Protein AF-A0A7S2SJ67-F1 (afdb_monomer_lite)

Sequence (238 aa):
RASVSISGISSPFKNDDSVEGSMSPTTALDFIVSLVTSDIGSIVLGLFGLTLCLYNRLSSMSTVEVDSLGQQSRADLLAVFASGAVLLNGISKLDVTSALAETVILDGFKLTQPEVVNPDILEFNDAQSRDIFWALQSTTEATPAKTAILMVHDGNRWSPMILSGIVPPQRELQTQLPPSRSTPILDRLLAEGNTKESYLPTLQALPGKVEFTYLPSNTQEALLLPIPISADLKRKAV

Structure (mmCIF, N/CA/C/O backbone):
data_AF-A0A7S2SJ67-F1
#
_entry.id   AF-A0A7S2SJ67-F1
#
loop_
_atom_site.group_PDB
_atom_site.id
_atom_site.type_symbol
_atom_site.label_atom_id
_atom_site.label_alt_id
_atom_site.label_comp_id
_atom_site.label_asym_id
_atom_site.label_entity_id
_atom_site.label_seq_id
_atom_site.pdbx_PDB_ins_code
_atom_site.Cartn_x
_atom_site.Cartn_y
_atom_site.Cartn_z
_atom_site.occupancy
_atom_site.B_iso_or_equiv
_atom_site.auth_seq_id
_atom_site.auth_comp_id
_atom_site.auth_asym_id
_atom_site.auth_atom_id
_atom_site.pdbx_PDB_model_num
ATOM 1 N N . ARG A 1 1 ? -31.578 13.017 -5.743 1.00 37.91 1 ARG A N 1
ATOM 2 C CA . ARG A 1 1 ? -31.242 12.912 -7.184 1.00 37.91 1 ARG A CA 1
ATOM 3 C C . ARG A 1 1 ? -30.127 13.908 -7.457 1.00 37.91 1 ARG A C 1
ATOM 5 O O . ARG A 1 1 ? -30.410 15.095 -7.472 1.00 37.91 1 ARG A O 1
ATOM 12 N N . ALA A 1 2 ? -28.890 13.438 -7.573 1.00 31.52 2 ALA A N 1
ATOM 13 C CA . ALA A 1 2 ? -27.732 14.268 -7.884 1.00 31.52 2 ALA A CA 1
ATOM 14 C C . ALA A 1 2 ? -27.010 13.633 -9.077 1.00 31.52 2 ALA A C 1
ATOM 16 O O . ALA A 1 2 ? -26.710 12.442 -9.053 1.00 31.52 2 ALA A O 1
ATOM 17 N N . SER A 1 3 ? -26.836 14.415 -10.139 1.00 32.12 3 SER A N 1
ATOM 18 C CA . SER A 1 3 ? -26.093 14.074 -11.349 1.00 32.12 3 SER A CA 1
ATOM 19 C C . SER A 1 3 ? -24.644 14.515 -11.180 1.00 32.12 3 SER A C 1
ATOM 21 O O . SER A 1 3 ? -24.398 15.687 -10.896 1.00 32.12 3 SER A O 1
ATOM 23 N N . VAL A 1 4 ? -23.697 13.605 -11.388 1.00 33.59 4 VAL A N 1
ATOM 24 C CA . VAL A 1 4 ? -22.270 13.930 -11.471 1.00 33.59 4 VAL A CA 1
ATOM 25 C C . VAL A 1 4 ? -21.893 13.967 -12.950 1.00 33.59 4 VAL A C 1
ATOM 27 O O . VAL A 1 4 ? -22.042 12.977 -13.661 1.00 33.59 4 VAL A O 1
ATOM 30 N N . SER A 1 5 ? -21.465 15.139 -13.417 1.00 29.11 5 SER A N 1
ATOM 31 C CA . SER A 1 5 ? -20.951 15.368 -14.767 1.00 29.11 5 SER A CA 1
ATOM 32 C C . SER A 1 5 ? -19.458 15.054 -14.782 1.00 29.11 5 SER A C 1
ATOM 34 O O . SER A 1 5 ? -18.678 15.772 -14.162 1.00 29.11 5 SER A O 1
ATOM 36 N N . ILE A 1 6 ? -19.061 13.993 -15.485 1.00 36.22 6 ILE A N 1
ATOM 37 C CA . ILE A 1 6 ? -17.656 13.680 -15.765 1.00 36.22 6 ILE A CA 1
ATOM 38 C C . ILE A 1 6 ? -17.318 14.298 -17.120 1.00 36.22 6 ILE A C 1
ATOM 40 O O . ILE A 1 6 ? -17.737 13.816 -18.170 1.00 36.22 6 ILE A O 1
ATOM 44 N N . SER A 1 7 ? -16.589 15.406 -17.092 1.00 34.19 7 SER A N 1
ATOM 45 C CA . SER A 1 7 ? -16.033 16.046 -18.278 1.00 34.19 7 SER A CA 1
ATOM 46 C C . SER A 1 7 ? -14.681 15.427 -18.638 1.00 34.19 7 SER A C 1
ATOM 48 O O . SER A 1 7 ? -13.733 15.539 -17.867 1.00 34.19 7 SER A O 1
ATOM 50 N N . GLY A 1 8 ? -14.597 14.865 -19.849 1.00 29.70 8 GLY A N 1
ATOM 51 C CA . GLY A 1 8 ? -13.398 14.965 -20.687 1.00 29.70 8 GLY A CA 1
ATOM 52 C C . GLY A 1 8 ? -12.464 13.756 -20.752 1.00 29.70 8 GLY A C 1
ATOM 53 O O . GLY A 1 8 ? -11.310 13.862 -20.362 1.00 29.70 8 GLY A O 1
ATOM 54 N N . ILE A 1 9 ? -12.911 12.652 -21.359 1.00 33.16 9 ILE A N 1
ATOM 55 C CA . ILE A 1 9 ? -12.005 11.754 -22.097 1.00 33.16 9 ILE A CA 1
ATOM 56 C C . ILE A 1 9 ? -11.922 12.311 -23.521 1.00 33.16 9 ILE A C 1
ATOM 58 O O . ILE A 1 9 ? -12.863 12.171 -24.299 1.00 33.16 9 ILE A O 1
ATOM 62 N N . SER A 1 10 ? -10.825 12.988 -23.861 1.00 33.59 10 SER A N 1
ATOM 63 C CA . SER A 1 10 ? -10.531 13.359 -25.247 1.00 33.59 10 SER A CA 1
ATOM 64 C C . SER A 1 10 ? -9.703 12.253 -25.899 1.00 33.59 10 SER A C 1
ATOM 66 O O . SER A 1 10 ? -8.498 12.146 -25.683 1.00 33.59 10 SER A O 1
ATOM 68 N N . SER A 1 11 ? -10.365 11.425 -26.699 1.00 36.16 11 SER A N 1
ATOM 69 C CA . SER A 1 11 ? -9.747 10.559 -27.704 1.00 36.16 11 SER A CA 1
ATOM 70 C C . SER A 1 11 ? -9.150 11.397 -28.845 1.00 36.16 11 SER A C 1
ATOM 72 O O . SER A 1 11 ? -9.851 12.289 -29.334 1.00 36.16 11 SER A O 1
ATOM 74 N N . PRO A 1 12 ? -7.946 11.103 -29.365 1.00 37.41 12 PRO A N 1
ATOM 75 C CA . PRO A 1 12 ? -7.500 11.670 -30.623 1.00 37.41 12 PRO A CA 1
ATOM 76 C C . PRO A 1 12 ? -7.870 10.698 -31.747 1.00 37.41 12 PRO A C 1
ATOM 78 O O . PRO A 1 12 ? -7.154 9.745 -32.034 1.00 37.41 12 PRO A O 1
ATOM 81 N N . PHE A 1 13 ? -9.012 10.932 -32.384 1.00 36.06 13 PHE A N 1
ATOM 82 C CA . PHE A 1 13 ? -9.272 10.406 -33.721 1.00 36.06 13 PHE A CA 1
ATOM 83 C C . PHE A 1 13 ? -9.876 11.540 -34.543 1.00 36.06 13 PHE A C 1
ATOM 85 O O . PHE A 1 13 ? -11.035 11.910 -34.361 1.00 36.06 13 PHE A O 1
ATOM 92 N N . LYS A 1 14 ? -9.064 12.133 -35.418 1.00 36.28 14 LYS A N 1
ATOM 93 C CA . LYS A 1 14 ? -9.540 12.995 -36.495 1.00 36.28 14 LYS A CA 1
ATOM 94 C C . LYS A 1 14 ? -8.688 12.724 -37.730 1.00 36.28 14 LYS A C 1
ATOM 96 O O . LYS A 1 14 ? -7.489 12.978 -37.716 1.00 36.28 14 LYS A O 1
ATOM 101 N N . ASN A 1 15 ? -9.342 12.151 -38.737 1.00 36.41 15 ASN A N 1
ATOM 102 C CA . ASN A 1 15 ? -8.807 11.920 -40.073 1.00 36.41 15 ASN A CA 1
ATOM 103 C C . ASN A 1 15 ? -8.719 13.229 -40.867 1.00 36.41 15 ASN A C 1
ATOM 105 O O . ASN A 1 15 ? -9.570 14.102 -40.696 1.00 36.41 15 ASN A O 1
ATOM 109 N N . ASP A 1 16 ? -7.691 13.246 -41.719 1.00 40.84 16 ASP A N 1
ATOM 110 C CA . ASP A 1 16 ? -7.469 13.951 -42.985 1.00 40.84 16 ASP A CA 1
ATOM 111 C C . ASP A 1 16 ? -7.931 15.402 -43.143 1.00 40.84 16 ASP A C 1
ATOM 113 O O . ASP A 1 16 ? -9.117 15.700 -43.203 1.00 40.84 16 ASP A O 1
ATOM 117 N N . ASP A 1 17 ? -6.944 16.273 -43.372 1.00 34.03 17 ASP A N 1
ATOM 118 C CA . ASP A 1 17 ? -6.931 17.110 -44.570 1.00 34.03 17 ASP A CA 1
ATOM 119 C C . ASP A 1 17 ? -5.479 17.388 -44.991 1.00 34.03 17 ASP A C 1
ATOM 121 O O . ASP A 1 17 ? -4.610 17.745 -44.193 1.00 34.03 17 ASP A O 1
ATOM 125 N N . SER A 1 18 ? -5.228 17.186 -46.279 1.00 43.19 18 SER A N 1
ATOM 126 C CA . SER A 1 18 ? -3.995 17.477 -47.002 1.00 43.19 18 SER A CA 1
ATOM 127 C C . SER A 1 18 ? -3.574 18.942 -46.863 1.00 43.19 18 SER A C 1
ATOM 129 O O . SER A 1 18 ? -4.260 19.827 -47.376 1.00 43.19 18 SER A O 1
ATOM 131 N N . VAL A 1 19 ? -2.413 19.196 -46.254 1.00 38.09 19 VAL A N 1
ATOM 132 C CA . VAL A 1 19 ? -1.712 20.485 -46.332 1.00 38.09 19 VAL A CA 1
ATOM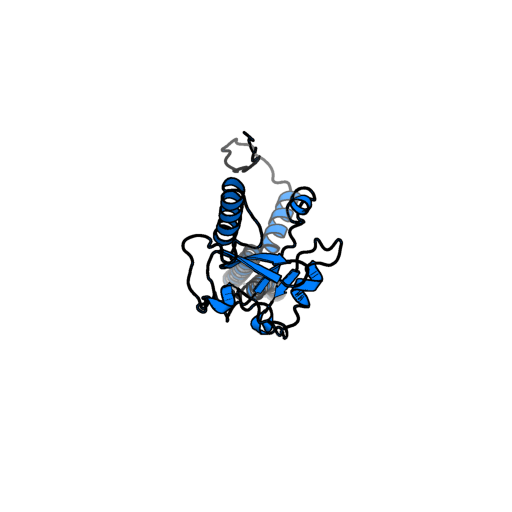 133 C C . VAL A 1 19 ? -0.210 20.223 -46.435 1.00 38.09 19 VAL A C 1
ATOM 135 O O . VAL A 1 19 ? 0.412 19.713 -45.505 1.00 38.09 19 VAL A O 1
ATOM 138 N N . GLU A 1 20 ? 0.368 20.572 -47.586 1.00 46.25 20 GLU A N 1
ATOM 139 C CA . GLU A 1 20 ? 1.809 20.759 -47.764 1.00 46.25 20 GLU A CA 1
ATOM 140 C C . GLU A 1 20 ? 2.319 21.730 -46.689 1.00 46.25 20 GLU A C 1
ATOM 142 O O . GLU A 1 20 ? 2.010 22.920 -46.705 1.00 46.25 20 GLU A O 1
ATOM 147 N N . GLY A 1 21 ? 3.063 21.213 -45.713 1.00 39.81 21 GLY A N 1
ATOM 148 C CA . GLY A 1 21 ? 3.537 21.984 -44.571 1.00 39.81 21 GLY A CA 1
ATOM 149 C C . GLY A 1 21 ? 5.002 21.692 -44.313 1.00 39.81 21 GLY A C 1
ATOM 150 O O . GLY A 1 21 ? 5.348 20.664 -43.736 1.00 39.81 21 GLY A O 1
ATOM 151 N N . SER A 1 22 ? 5.867 22.611 -44.734 1.00 43.12 22 SER A N 1
ATOM 152 C CA . SER A 1 22 ? 7.264 22.672 -44.313 1.00 43.12 22 SER A CA 1
ATOM 153 C C . SER A 1 22 ? 7.352 22.570 -42.785 1.00 43.12 22 SER A C 1
ATOM 155 O O . SER A 1 22 ? 6.868 23.460 -42.081 1.00 43.12 22 SER A O 1
ATOM 157 N N . MET A 1 23 ? 7.949 21.491 -42.271 1.00 47.84 23 MET A N 1
ATOM 158 C CA . MET A 1 23 ? 8.180 21.305 -40.837 1.00 47.84 23 MET A CA 1
ATOM 159 C C . MET A 1 23 ? 8.986 22.483 -40.276 1.00 47.84 23 MET A C 1
ATOM 161 O O . MET A 1 23 ? 10.124 22.720 -40.682 1.00 47.84 23 MET A O 1
ATOM 165 N N . SER A 1 24 ? 8.400 23.210 -39.322 1.00 54.41 24 SER A N 1
ATOM 166 C CA . SER A 1 24 ? 9.120 24.205 -38.526 1.00 54.41 24 SER A CA 1
ATOM 167 C C . SER A 1 24 ? 10.202 23.497 -37.692 1.00 54.41 24 SER A C 1
ATOM 169 O O . SER A 1 24 ? 9.894 22.506 -37.023 1.00 54.41 24 SER A O 1
ATOM 171 N N . PRO A 1 25 ? 11.459 23.980 -37.677 1.00 61.16 25 PRO A N 1
ATOM 172 C CA . PRO A 1 25 ? 12.582 23.314 -37.005 1.00 61.16 25 PRO A CA 1
ATOM 173 C C . PRO A 1 25 ? 12.415 23.187 -35.482 1.00 61.16 25 PRO A C 1
ATOM 175 O O . PRO A 1 25 ? 13.073 22.358 -34.857 1.00 61.16 25 PRO A O 1
ATOM 178 N N . THR A 1 26 ? 11.517 23.967 -34.877 1.00 69.50 26 THR A N 1
ATOM 179 C CA . THR A 1 26 ? 11.209 23.906 -33.442 1.00 69.50 26 THR A CA 1
ATOM 180 C C . THR A 1 26 ? 10.510 22.603 -33.050 1.00 69.50 26 THR A C 1
ATOM 182 O O . THR A 1 26 ? 10.899 21.963 -32.080 1.00 69.50 26 THR A O 1
ATOM 185 N N . THR A 1 27 ? 9.559 22.132 -33.859 1.00 79.25 27 THR A N 1
ATOM 186 C CA . THR A 1 27 ? 8.774 20.920 -33.567 1.00 79.25 27 THR A CA 1
ATOM 187 C C . THR A 1 27 ? 9.617 19.642 -33.641 1.00 79.25 27 THR A C 1
ATOM 189 O O . THR A 1 27 ? 9.370 18.686 -32.908 1.00 79.25 27 THR A O 1
ATOM 192 N N . ALA A 1 28 ? 10.640 19.621 -34.500 1.00 74.75 28 ALA A N 1
ATOM 193 C CA . ALA A 1 28 ? 11.528 18.470 -34.650 1.00 74.75 28 ALA A CA 1
ATOM 194 C C . ALA A 1 28 ? 12.466 18.294 -33.443 1.00 74.75 28 ALA A C 1
ATOM 196 O O . ALA A 1 28 ? 12.689 17.170 -32.996 1.00 74.75 28 ALA A O 1
ATOM 197 N N . LEU A 1 29 ? 12.986 19.394 -32.889 1.00 80.31 29 LEU A N 1
ATOM 198 C CA . LEU A 1 29 ? 13.830 19.342 -31.694 1.00 80.31 29 LEU A CA 1
ATOM 199 C C . LEU A 1 29 ? 13.028 18.932 -30.459 1.00 80.31 29 LEU A C 1
ATOM 201 O O . LEU A 1 29 ? 13.503 18.095 -29.696 1.00 80.31 29 LEU A O 1
ATOM 205 N N . ASP A 1 30 ? 11.800 19.428 -30.310 1.00 80.44 30 ASP A N 1
ATOM 206 C CA . ASP A 1 30 ? 10.918 19.034 -29.207 1.00 80.44 30 ASP A CA 1
ATOM 207 C C . ASP A 1 30 ? 10.594 17.534 -29.251 1.00 80.44 30 ASP A C 1
ATOM 209 O O . ASP A 1 30 ? 10.610 16.856 -28.221 1.00 80.44 30 ASP A O 1
ATOM 213 N N . PHE A 1 31 ? 10.385 16.985 -30.452 1.00 78.44 31 PHE A N 1
ATOM 214 C CA . PHE A 1 31 ? 10.193 15.549 -30.645 1.00 78.44 31 PHE A CA 1
ATOM 215 C C . PHE A 1 31 ? 11.445 14.745 -30.275 1.00 78.44 31 PHE A C 1
ATOM 217 O O . PHE A 1 31 ? 11.344 13.751 -29.560 1.00 78.44 31 PHE A O 1
ATOM 224 N N . ILE A 1 32 ? 12.632 15.183 -30.706 1.00 75.00 32 ILE A N 1
ATOM 225 C CA . ILE A 1 32 ? 13.898 14.508 -30.384 1.00 75.00 32 ILE A CA 1
ATOM 226 C C . ILE A 1 32 ? 14.174 14.561 -28.877 1.00 75.00 32 ILE A C 1
ATOM 228 O O . ILE A 1 32 ? 14.537 13.547 -28.287 1.00 75.00 32 ILE A O 1
ATOM 232 N N . VAL A 1 33 ? 13.964 15.707 -28.230 1.00 77.81 33 VAL A N 1
ATOM 233 C CA . VAL A 1 33 ? 14.148 15.860 -26.779 1.00 77.81 33 VAL A CA 1
ATOM 234 C C . VAL A 1 33 ? 13.148 14.999 -26.008 1.00 77.81 33 VAL A C 1
ATOM 236 O O . VAL A 1 33 ? 13.527 14.337 -25.041 1.00 77.81 33 VAL A O 1
ATOM 239 N N . SER A 1 34 ? 11.890 14.951 -26.453 1.00 77.81 34 SER A N 1
ATOM 240 C CA . SER A 1 34 ? 10.864 14.068 -25.890 1.00 77.81 34 SER A CA 1
ATOM 241 C C . SER A 1 34 ? 11.249 12.592 -26.031 1.00 77.81 34 SER A C 1
ATOM 243 O O . SER A 1 34 ? 11.186 11.837 -25.058 1.00 77.81 34 SER A O 1
ATOM 245 N N . LEU A 1 35 ? 11.743 12.195 -27.206 1.00 73.31 35 LEU A N 1
ATOM 246 C CA . LEU A 1 35 ? 12.173 10.829 -27.492 1.00 73.31 35 LEU A CA 1
ATOM 247 C C . LEU A 1 35 ? 13.408 10.427 -26.669 1.00 73.31 35 LEU A C 1
ATOM 249 O O . LEU A 1 35 ? 13.450 9.321 -26.144 1.00 73.31 35 LEU A O 1
ATOM 253 N N . VAL A 1 36 ? 14.379 11.327 -26.489 1.00 72.00 36 VAL A N 1
ATOM 254 C CA . VAL A 1 36 ? 15.572 11.104 -25.645 1.00 72.00 36 VAL A CA 1
ATOM 255 C C . VAL A 1 36 ? 15.214 11.052 -24.158 1.00 72.00 36 VAL A C 1
ATOM 257 O O . VAL A 1 36 ? 15.871 10.363 -23.379 1.00 72.00 36 VAL A O 1
ATOM 260 N N . THR A 1 37 ? 14.176 11.776 -23.744 1.00 77.12 37 THR A N 1
ATOM 261 C CA . THR A 1 37 ? 13.743 11.816 -22.342 1.00 77.12 37 THR A CA 1
ATOM 262 C C . THR A 1 37 ? 12.899 10.593 -21.974 1.00 77.12 37 THR A C 1
ATOM 264 O O . THR A 1 37 ? 12.923 10.179 -20.814 1.00 77.12 37 THR A O 1
ATOM 267 N N . SER A 1 38 ? 12.216 9.985 -22.946 1.00 81.38 38 SER A N 1
ATOM 268 C CA . SER A 1 38 ? 11.476 8.731 -22.789 1.00 81.38 38 SER A CA 1
ATOM 269 C C . SER A 1 38 ? 12.404 7.533 -22.536 1.00 81.38 38 SER A C 1
ATOM 271 O O . SER A 1 38 ? 13.428 7.363 -23.204 1.00 81.38 38 SER A O 1
ATOM 273 N N . ASP A 1 39 ? 12.023 6.664 -21.598 1.00 82.50 39 ASP A N 1
ATOM 274 C CA . ASP A 1 39 ? 12.797 5.474 -21.210 1.00 82.50 39 ASP A CA 1
ATOM 275 C C . ASP A 1 39 ? 12.969 4.511 -22.393 1.00 82.50 39 ASP A C 1
ATOM 277 O O . ASP A 1 39 ? 14.069 4.060 -22.699 1.00 82.50 39 ASP A O 1
ATOM 281 N N . ILE A 1 40 ? 11.885 4.271 -23.133 1.00 83.81 40 ILE A N 1
ATOM 282 C CA . ILE A 1 40 ? 11.888 3.419 -24.329 1.00 83.81 40 ILE A CA 1
ATOM 283 C C . ILE A 1 40 ? 12.523 4.159 -25.514 1.00 83.81 40 ILE A C 1
ATOM 285 O O . ILE A 1 40 ? 13.287 3.568 -26.278 1.00 83.81 40 ILE A O 1
ATOM 289 N N . GLY A 1 41 ? 12.235 5.456 -25.663 1.00 86.12 41 GLY A N 1
ATOM 290 C CA . GLY A 1 41 ? 12.742 6.260 -26.777 1.00 86.12 41 GLY A CA 1
ATOM 291 C C . GLY A 1 41 ? 14.269 6.381 -26.786 1.00 86.12 41 GLY A C 1
ATOM 292 O O . GLY A 1 41 ? 14.886 6.225 -27.840 1.00 86.12 41 GLY A O 1
ATOM 293 N N . SER A 1 42 ? 14.895 6.554 -25.620 1.00 89.69 42 SER A N 1
ATOM 294 C CA . SER A 1 42 ? 16.358 6.599 -25.482 1.00 89.69 42 SER A CA 1
ATOM 295 C C . SER A 1 42 ? 17.034 5.263 -25.813 1.00 89.69 42 SER A C 1
ATOM 297 O O . SER A 1 42 ? 18.061 5.248 -26.491 1.00 89.69 42 SER A O 1
ATOM 299 N N . ILE A 1 43 ? 16.433 4.130 -25.439 1.00 90.56 43 ILE A N 1
ATOM 300 C CA . ILE A 1 43 ? 16.954 2.798 -25.789 1.00 90.56 43 ILE A CA 1
ATOM 301 C C . ILE A 1 43 ? 16.895 2.568 -27.299 1.00 90.56 43 ILE A C 1
ATOM 303 O O . ILE A 1 43 ? 17.892 2.174 -27.908 1.00 90.56 43 ILE A O 1
ATOM 307 N N . VAL A 1 44 ? 15.742 2.847 -27.916 1.00 91.62 44 VAL A N 1
ATOM 308 C CA . VAL A 1 44 ? 15.551 2.678 -29.363 1.00 91.62 44 VAL A CA 1
ATOM 309 C C . VAL A 1 44 ? 16.503 3.585 -30.142 1.00 91.62 44 VAL A C 1
ATOM 311 O O . VAL A 1 44 ? 17.162 3.121 -31.071 1.00 91.62 44 VAL A O 1
ATOM 314 N N . LEU A 1 45 ? 16.632 4.853 -29.742 1.00 90.19 45 LEU A N 1
ATOM 315 C CA . LEU A 1 45 ? 17.518 5.813 -30.398 1.00 90.19 45 LEU A CA 1
ATOM 316 C C . LEU A 1 45 ? 18.999 5.430 -30.248 1.00 90.19 45 LEU A C 1
ATOM 318 O O . LEU A 1 45 ? 19.750 5.513 -31.218 1.00 90.19 45 LEU A O 1
ATOM 322 N N . GLY A 1 46 ? 19.413 4.968 -29.064 1.00 90.75 46 GLY A N 1
ATOM 323 C CA . GLY A 1 46 ? 20.774 4.492 -28.813 1.00 90.75 46 GLY A CA 1
ATOM 324 C C . GLY A 1 46 ? 21.132 3.248 -29.636 1.00 90.75 46 GLY A C 1
ATOM 325 O O . GLY A 1 46 ? 22.189 3.208 -30.265 1.00 90.75 46 GLY A O 1
ATOM 326 N N . LEU A 1 47 ? 20.232 2.259 -29.711 1.00 93.00 47 LEU A N 1
ATOM 327 C CA . LEU A 1 47 ? 20.414 1.070 -30.556 1.00 93.00 47 LEU A CA 1
ATOM 328 C C . LEU A 1 47 ? 20.444 1.415 -32.047 1.00 93.00 47 LEU A C 1
ATOM 330 O O . LEU A 1 47 ? 21.286 0.897 -32.786 1.00 93.00 47 LEU A O 1
ATOM 334 N N . PHE A 1 48 ? 19.559 2.308 -32.492 1.00 94.00 48 PHE A N 1
ATOM 335 C CA . PHE A 1 48 ? 19.545 2.786 -33.871 1.00 94.00 48 PHE A CA 1
ATOM 336 C C . PHE A 1 48 ? 20.849 3.517 -34.223 1.00 94.00 48 PHE A C 1
ATOM 338 O O . PHE A 1 48 ? 21.455 3.225 -35.254 1.00 94.00 48 PHE A O 1
ATOM 345 N N . GLY A 1 49 ? 21.341 4.388 -33.335 1.00 90.81 49 GLY A N 1
ATOM 346 C CA . GLY A 1 49 ? 22.618 5.089 -33.490 1.00 90.81 49 GLY A CA 1
ATOM 347 C C . GLY A 1 49 ? 23.818 4.142 -33.589 1.00 90.81 49 GLY A C 1
ATOM 348 O O . GLY A 1 49 ? 24.641 4.286 -34.495 1.00 90.81 49 GLY A O 1
ATOM 349 N N . LEU A 1 50 ? 23.884 3.114 -32.734 1.00 91.94 50 LEU A N 1
ATOM 350 C CA . LEU A 1 50 ? 24.924 2.077 -32.810 1.00 91.94 50 LEU A CA 1
ATOM 351 C C . LEU A 1 50 ? 24.847 1.273 -34.115 1.00 91.94 50 LEU A C 1
ATOM 353 O O . LEU A 1 50 ? 25.877 1.009 -34.737 1.00 91.94 50 LEU A O 1
ATOM 357 N N . THR A 1 51 ? 23.636 0.926 -34.557 1.00 93.19 51 THR A N 1
ATOM 358 C CA . THR A 1 51 ? 23.412 0.193 -35.814 1.00 93.19 51 THR A CA 1
ATOM 359 C C . THR A 1 51 ? 23.869 1.015 -37.019 1.00 93.19 51 THR A C 1
ATOM 361 O O . THR A 1 51 ? 24.537 0.493 -37.911 1.00 93.19 51 THR A O 1
ATOM 364 N N . LEU A 1 52 ? 23.574 2.317 -37.029 1.00 91.50 52 LEU A N 1
ATOM 365 C CA . LEU A 1 52 ? 23.976 3.226 -38.099 1.00 91.50 52 LEU A CA 1
ATOM 366 C C . LEU A 1 52 ? 25.495 3.462 -38.110 1.00 91.50 52 LEU A C 1
ATOM 368 O O . LEU A 1 52 ? 26.095 3.456 -39.184 1.00 91.50 52 LEU A O 1
ATOM 372 N N . CYS A 1 53 ? 26.137 3.572 -36.940 1.00 88.00 53 CYS A N 1
ATOM 373 C CA . CYS A 1 53 ? 27.602 3.620 -36.835 1.00 88.00 53 CYS A CA 1
ATOM 374 C C . CYS A 1 53 ? 28.250 2.346 -37.390 1.00 88.00 53 CYS A C 1
ATOM 376 O O . CYS A 1 53 ? 29.212 2.417 -38.156 1.00 88.00 53 CYS A O 1
ATOM 378 N N . LEU A 1 54 ? 27.702 1.178 -37.045 1.00 89.56 54 LEU A N 1
ATOM 379 C CA . LEU A 1 54 ? 28.188 -0.109 -37.538 1.00 89.56 54 LEU A CA 1
ATOM 380 C C . LEU A 1 54 ? 28.047 -0.215 -39.062 1.00 89.56 54 LEU A C 1
ATOM 382 O O . LEU A 1 54 ? 28.987 -0.622 -39.744 1.00 89.56 54 LEU A O 1
ATOM 386 N N . TYR A 1 55 ? 26.899 0.199 -39.603 1.00 89.81 55 TYR A N 1
ATOM 387 C CA . TYR A 1 55 ? 26.660 0.220 -41.043 1.00 89.81 55 TYR A CA 1
ATOM 388 C C . TYR A 1 55 ? 27.608 1.179 -41.775 1.00 89.81 55 TYR A C 1
ATOM 390 O O . TYR A 1 55 ? 28.191 0.814 -42.800 1.00 89.81 55 TYR A O 1
ATOM 398 N N . ASN A 1 56 ? 27.811 2.383 -41.230 1.00 86.56 56 ASN A N 1
ATOM 399 C CA . ASN A 1 56 ? 28.742 3.370 -41.773 1.00 86.56 56 ASN A CA 1
ATOM 400 C C . ASN A 1 56 ? 30.174 2.820 -41.817 1.00 86.56 56 ASN A C 1
ATOM 402 O O . ASN A 1 56 ? 30.865 2.947 -42.831 1.00 86.56 56 ASN A O 1
ATOM 406 N N . ARG A 1 57 ? 30.597 2.140 -40.743 1.00 84.25 57 ARG A N 1
ATOM 407 C CA . ARG A 1 57 ? 31.917 1.512 -40.651 1.00 84.25 57 ARG A CA 1
ATOM 408 C C . ARG A 1 57 ? 32.101 0.403 -41.683 1.00 84.25 57 ARG A C 1
ATOM 410 O O . ARG A 1 57 ? 33.139 0.350 -42.341 1.00 84.25 57 ARG A O 1
ATOM 417 N N . LEU A 1 58 ? 31.102 -0.464 -41.833 1.00 85.00 58 LEU A N 1
ATOM 418 C CA . LEU A 1 58 ? 31.154 -1.592 -42.762 1.00 85.00 58 LEU A CA 1
ATOM 419 C C . LEU A 1 58 ? 31.167 -1.126 -44.225 1.00 85.00 58 LEU A C 1
ATOM 421 O O . LEU A 1 58 ? 31.937 -1.640 -45.034 1.00 85.00 58 LEU A O 1
ATOM 425 N N . SER A 1 59 ? 30.364 -0.112 -44.550 1.00 82.94 59 SER A N 1
ATOM 426 C CA . SER A 1 59 ? 30.295 0.457 -45.902 1.00 82.94 59 SER A CA 1
ATOM 427 C C . SER A 1 59 ? 31.590 1.180 -46.273 1.00 82.94 59 SER A C 1
ATOM 429 O O . SER A 1 59 ? 32.127 0.981 -47.360 1.00 82.94 59 SER A O 1
ATOM 431 N N . SER A 1 60 ? 32.144 1.957 -45.339 1.00 75.12 60 SER A N 1
ATOM 432 C CA . SER A 1 60 ? 33.366 2.736 -45.571 1.00 75.12 60 SER A CA 1
ATOM 433 C C . SER A 1 60 ? 34.620 1.880 -45.704 1.00 75.12 60 SER A C 1
ATOM 435 O O . SER A 1 60 ? 35.554 2.274 -46.391 1.00 75.12 60 SER A O 1
ATOM 437 N N . MET A 1 61 ? 34.641 0.686 -45.103 1.00 71.62 61 MET A N 1
ATOM 438 C CA . MET A 1 61 ? 35.741 -0.274 -45.251 1.00 71.62 61 MET A CA 1
ATOM 439 C C . MET A 1 61 ? 35.958 -0.712 -46.711 1.00 71.62 61 MET A C 1
ATOM 441 O O . MET A 1 61 ? 37.059 -1.126 -47.065 1.00 71.62 61 MET A O 1
ATOM 445 N N . SER A 1 62 ? 34.940 -0.586 -47.568 1.00 66.81 62 SER A N 1
ATOM 446 C CA . SER A 1 62 ? 35.005 -1.002 -48.973 1.00 66.81 62 SER A CA 1
ATOM 447 C C . SER A 1 62 ? 35.572 0.072 -49.918 1.00 66.81 62 SER A C 1
ATOM 449 O O . SER A 1 62 ? 35.872 -0.244 -51.066 1.00 66.81 62 SER A O 1
ATOM 451 N N . THR A 1 63 ? 35.724 1.329 -49.474 1.00 65.06 63 THR A N 1
ATOM 452 C CA . THR A 1 63 ? 35.978 2.495 -50.355 1.00 65.06 63 THR A CA 1
ATOM 453 C C . THR A 1 63 ? 37.162 3.373 -49.920 1.00 65.06 63 THR A C 1
ATOM 455 O O . THR A 1 63 ? 37.200 4.559 -50.231 1.00 65.06 63 THR A O 1
ATOM 458 N N . VAL A 1 64 ? 38.108 2.838 -49.146 1.00 60.84 64 VAL A N 1
ATOM 459 C CA . VAL A 1 64 ? 39.058 3.655 -48.371 1.00 60.84 64 VAL A CA 1
ATOM 460 C C . VAL A 1 64 ? 40.161 4.331 -49.207 1.00 60.84 64 VAL A C 1
ATOM 462 O O . VAL A 1 64 ? 41.043 3.662 -49.743 1.00 60.84 64 VAL A O 1
ATOM 465 N N . GLU A 1 65 ? 40.192 5.669 -49.167 1.00 59.62 65 GLU A N 1
ATOM 466 C CA . GLU A 1 65 ? 41.368 6.516 -49.429 1.00 59.62 65 GLU A CA 1
ATOM 467 C C . GLU A 1 65 ? 42.137 6.802 -48.119 1.00 59.62 65 GLU A C 1
ATOM 469 O O . GLU A 1 65 ? 41.550 7.196 -47.105 1.00 59.62 65 GLU A O 1
ATOM 474 N N . VAL A 1 66 ? 43.464 6.622 -48.142 1.00 60.75 66 VAL A N 1
ATOM 475 C CA . VAL A 1 66 ? 44.360 6.580 -46.962 1.00 60.75 66 VAL A CA 1
ATOM 476 C C . VAL A 1 66 ? 44.388 7.887 -46.146 1.00 60.75 66 VAL A C 1
ATOM 478 O O . VAL A 1 66 ? 44.545 7.834 -44.926 1.00 60.75 66 VAL A O 1
ATOM 481 N N . ASP A 1 67 ? 44.150 9.044 -46.769 1.00 61.16 67 ASP A N 1
ATOM 482 C CA . ASP A 1 67 ? 44.253 10.356 -46.103 1.00 61.16 67 ASP A CA 1
ATOM 483 C C . ASP A 1 67 ? 43.027 10.723 -45.239 1.00 61.16 67 ASP A C 1
ATOM 485 O O . ASP A 1 67 ? 43.109 11.583 -44.359 1.00 61.16 67 ASP A O 1
ATOM 489 N N . SER A 1 68 ? 41.890 10.042 -45.423 1.00 65.81 68 SER A N 1
ATOM 490 C CA . SER A 1 68 ? 40.629 10.330 -44.709 1.00 65.81 68 SER A CA 1
ATOM 491 C C . SER A 1 68 ? 40.406 9.475 -43.449 1.00 65.81 68 SER A C 1
ATOM 493 O O . SER A 1 68 ? 39.568 9.797 -42.597 1.00 65.81 68 SER A O 1
ATOM 495 N N . LEU A 1 69 ? 41.210 8.420 -43.274 1.00 70.25 69 LEU A N 1
ATOM 496 C CA . LEU A 1 69 ? 41.007 7.378 -42.262 1.00 70.25 69 LEU A CA 1
ATOM 497 C C . LEU A 1 69 ? 41.051 7.905 -40.819 1.00 70.25 69 LEU A C 1
ATOM 499 O O . LEU A 1 69 ? 40.299 7.465 -39.945 1.00 70.25 69 LEU A O 1
ATOM 503 N N . GLY A 1 70 ? 41.953 8.857 -40.561 1.00 73.12 70 GLY A N 1
ATOM 504 C CA . GLY A 1 70 ? 42.190 9.394 -39.221 1.00 73.12 70 GLY A CA 1
ATOM 505 C C . GLY A 1 70 ? 41.031 10.243 -38.696 1.00 73.12 70 GLY A C 1
ATOM 506 O O . GLY A 1 70 ? 40.702 10.166 -37.512 1.00 73.12 70 GLY A O 1
ATOM 507 N N . GLN A 1 71 ? 40.386 11.028 -39.565 1.00 78.75 71 GLN A N 1
ATOM 508 C CA . GLN A 1 71 ? 39.230 11.849 -39.187 1.00 78.75 71 GLN A CA 1
ATOM 509 C C . GLN A 1 71 ? 37.975 10.993 -39.025 1.00 78.75 71 GLN A C 1
ATOM 511 O O . GLN A 1 71 ? 37.231 11.162 -38.057 1.00 78.75 71 GLN A O 1
ATOM 516 N N . GLN A 1 72 ? 37.797 10.007 -39.905 1.00 80.50 72 GLN A N 1
ATOM 517 C CA . GLN A 1 72 ? 36.696 9.059 -39.819 1.00 80.50 72 GLN A CA 1
ATOM 518 C C . GLN A 1 72 ? 36.716 8.262 -38.509 1.00 80.50 72 GLN A C 1
ATOM 520 O O . GLN A 1 72 ? 35.699 8.164 -37.828 1.00 80.50 72 GLN A O 1
ATOM 525 N N . SER A 1 73 ? 37.884 7.763 -38.089 1.00 82.75 73 SER A N 1
ATOM 526 C CA . SER A 1 73 ? 37.997 7.010 -36.834 1.00 82.75 73 SER A CA 1
ATOM 527 C C . SER A 1 73 ? 37.645 7.835 -35.589 1.00 82.75 73 SER A C 1
ATOM 529 O O . SER A 1 73 ? 37.164 7.272 -34.607 1.00 82.75 73 SER A O 1
ATOM 531 N N . ARG A 1 74 ? 37.898 9.151 -35.597 1.00 88.12 74 ARG A N 1
ATOM 532 C CA . ARG A 1 74 ? 37.545 10.044 -34.479 1.00 88.12 74 ARG A CA 1
ATOM 533 C C . ARG A 1 74 ? 36.044 10.304 -34.433 1.00 88.12 74 ARG A C 1
ATOM 535 O O . ARG A 1 74 ? 35.462 10.285 -33.352 1.00 88.12 74 ARG A O 1
ATOM 542 N N . ALA A 1 75 ? 35.430 10.512 -35.596 1.00 86.62 75 ALA A N 1
ATOM 543 C CA . ALA A 1 75 ? 33.989 10.693 -35.714 1.00 86.62 75 ALA A CA 1
ATOM 544 C C . ALA A 1 75 ? 33.222 9.429 -35.289 1.00 86.62 75 ALA A C 1
ATOM 546 O O . ALA A 1 75 ? 32.300 9.531 -34.482 1.00 86.62 75 ALA A O 1
ATOM 547 N N . ASP A 1 76 ? 33.655 8.245 -35.741 1.00 87.88 76 ASP A N 1
ATOM 548 C CA . ASP A 1 76 ? 33.060 6.959 -35.348 1.00 87.88 76 ASP A CA 1
ATOM 549 C C . ASP A 1 76 ? 33.118 6.760 -33.820 1.00 87.88 76 ASP A C 1
ATOM 551 O O . ASP A 1 76 ? 32.131 6.356 -33.205 1.00 87.88 76 ASP A O 1
ATOM 555 N N . LEU A 1 77 ? 34.248 7.097 -33.180 1.00 89.69 77 LEU A N 1
ATOM 556 C CA . LEU A 1 77 ? 34.407 6.988 -31.725 1.00 89.69 77 LEU A CA 1
ATOM 557 C C . LEU A 1 77 ? 33.431 7.908 -30.978 1.00 89.69 77 LEU A C 1
ATOM 559 O O . LEU A 1 77 ? 32.763 7.463 -30.044 1.00 89.69 77 LEU A O 1
ATOM 563 N N . LEU A 1 78 ? 33.310 9.170 -31.403 1.00 92.88 78 LEU A N 1
ATOM 564 C CA . LEU A 1 78 ? 32.368 10.118 -30.801 1.00 92.88 78 LEU A CA 1
ATOM 565 C C . LEU A 1 78 ? 30.911 9.675 -30.987 1.00 92.88 78 LEU A C 1
ATOM 567 O O . LEU A 1 78 ? 30.116 9.797 -30.056 1.00 92.88 78 LEU A O 1
ATOM 571 N N . ALA A 1 79 ? 30.565 9.124 -32.151 1.00 90.56 79 ALA A N 1
ATOM 572 C CA . ALA A 1 79 ? 29.214 8.659 -32.452 1.00 90.56 79 ALA A CA 1
ATOM 573 C C . ALA A 1 79 ? 28.825 7.410 -31.638 1.00 90.56 79 ALA A C 1
ATOM 575 O O . ALA A 1 79 ? 27.708 7.333 -31.116 1.00 90.56 79 ALA A O 1
ATOM 576 N N . VAL A 1 80 ? 29.758 6.468 -31.449 1.00 93.44 80 VAL A N 1
ATOM 577 C CA . VAL A 1 80 ? 29.569 5.310 -30.559 1.00 93.44 80 VAL A CA 1
ATOM 578 C C . VAL A 1 80 ? 29.427 5.760 -29.108 1.00 93.44 80 VAL A C 1
ATOM 580 O O . VAL A 1 80 ? 28.532 5.285 -28.411 1.00 93.44 80 VAL A O 1
ATOM 583 N N . PHE A 1 81 ? 30.254 6.708 -28.657 1.00 94.38 81 PHE A N 1
ATOM 584 C CA . PHE A 1 81 ? 30.170 7.239 -27.296 1.00 94.38 81 PHE A CA 1
ATOM 585 C C . PHE A 1 81 ? 28.833 7.948 -27.038 1.00 94.38 81 PHE A C 1
ATOM 587 O O . PHE A 1 81 ? 28.184 7.685 -26.027 1.00 94.38 81 PHE A O 1
ATOM 594 N N . ALA A 1 82 ? 28.374 8.783 -27.976 1.00 92.88 82 ALA A N 1
ATOM 595 C CA . ALA A 1 82 ? 27.083 9.461 -27.882 1.00 92.88 82 ALA A CA 1
ATOM 596 C C . ALA A 1 82 ? 25.906 8.468 -27.871 1.00 92.88 82 ALA A C 1
ATOM 598 O O . ALA A 1 82 ? 25.033 8.558 -27.008 1.00 92.88 82 ALA A O 1
ATOM 599 N N . SER A 1 83 ? 25.907 7.482 -28.775 1.00 93.12 83 SER A N 1
ATOM 600 C CA . SER A 1 83 ? 24.851 6.459 -28.844 1.00 93.12 83 SER A CA 1
ATOM 601 C C . SER A 1 83 ? 24.829 5.577 -27.590 1.00 93.12 83 SER A C 1
ATOM 603 O O . SER A 1 83 ? 23.761 5.267 -27.063 1.00 93.12 83 SER A O 1
ATOM 605 N N . GLY A 1 84 ? 26.009 5.225 -27.068 1.00 93.56 84 GLY A N 1
ATOM 606 C CA . GLY A 1 84 ? 26.164 4.473 -25.825 1.00 93.56 84 GLY A CA 1
ATOM 607 C C . GLY A 1 84 ? 25.685 5.245 -24.594 1.00 93.56 84 GLY A C 1
ATOM 608 O O . GLY A 1 84 ? 25.013 4.665 -23.748 1.00 93.56 84 GLY A O 1
ATOM 609 N N . ALA A 1 85 ? 25.958 6.550 -24.510 1.00 92.31 85 ALA A N 1
ATOM 610 C CA . ALA A 1 85 ? 25.483 7.393 -23.411 1.00 92.31 85 ALA A CA 1
ATOM 611 C C . ALA A 1 85 ? 23.947 7.498 -23.381 1.00 92.31 85 ALA A C 1
ATOM 613 O O . ALA A 1 85 ? 23.342 7.386 -22.315 1.00 92.31 85 ALA A O 1
ATOM 614 N N . VAL A 1 86 ? 23.310 7.657 -24.548 1.00 90.50 86 VAL A N 1
ATOM 615 C CA . VAL A 1 86 ? 21.842 7.702 -24.665 1.00 90.50 86 VAL A CA 1
ATOM 616 C C . VAL A 1 86 ? 21.218 6.348 -24.306 1.00 90.50 86 VAL A C 1
ATOM 618 O O . VAL A 1 86 ? 20.251 6.306 -23.546 1.00 90.50 86 VAL A O 1
ATOM 621 N N . LEU A 1 87 ? 21.807 5.242 -24.775 1.00 91.81 87 LEU A N 1
ATOM 622 C CA . LEU A 1 87 ? 21.361 3.888 -24.439 1.00 91.81 87 LEU A CA 1
ATOM 623 C C . LEU A 1 87 ? 21.483 3.599 -22.934 1.00 91.81 87 LEU A C 1
ATOM 625 O O . LEU A 1 87 ? 20.545 3.087 -22.325 1.00 91.81 87 LEU A O 1
ATOM 629 N N . LEU A 1 88 ? 22.622 3.948 -22.329 1.00 89.94 88 LEU A N 1
ATOM 630 C CA . LEU A 1 88 ? 22.883 3.722 -20.908 1.00 89.94 88 LEU A CA 1
ATOM 631 C C . LEU A 1 88 ? 21.926 4.524 -20.020 1.00 89.94 88 LEU A C 1
ATOM 633 O O . LEU A 1 88 ? 21.457 4.004 -19.012 1.00 89.94 88 LEU A O 1
ATOM 637 N N . ASN A 1 89 ? 21.593 5.757 -20.412 1.00 87.31 89 ASN A N 1
ATOM 638 C CA . ASN A 1 89 ? 20.591 6.564 -19.719 1.00 87.31 89 ASN A CA 1
ATOM 639 C C . ASN A 1 89 ? 19.211 5.881 -19.717 1.00 87.31 89 ASN A C 1
ATOM 641 O O . ASN A 1 89 ? 18.562 5.819 -18.677 1.00 87.31 89 ASN A O 1
ATOM 645 N N . GLY A 1 90 ? 18.789 5.312 -20.851 1.00 86.19 90 GLY A N 1
ATOM 646 C CA . GLY A 1 90 ? 17.536 4.557 -20.940 1.00 86.19 90 GLY A CA 1
ATOM 647 C C . GLY A 1 90 ? 17.533 3.291 -20.080 1.00 86.19 90 GLY A C 1
ATOM 648 O O . GLY A 1 90 ? 16.594 3.058 -19.319 1.00 86.19 90 GLY A O 1
ATOM 649 N N . ILE A 1 91 ? 18.618 2.510 -20.126 1.00 87.44 91 ILE A N 1
ATOM 650 C CA . ILE A 1 91 ? 18.775 1.300 -19.300 1.00 87.44 91 ILE A CA 1
ATOM 651 C C . ILE A 1 91 ? 18.777 1.649 -17.806 1.00 87.44 91 ILE A C 1
ATOM 653 O O . ILE A 1 91 ? 18.099 0.984 -17.028 1.00 87.44 91 ILE A O 1
ATOM 657 N N . SER A 1 92 ? 19.486 2.706 -17.399 1.00 85.25 92 SER A N 1
ATOM 658 C CA . SER A 1 92 ? 19.553 3.126 -15.995 1.00 85.25 92 SER A CA 1
ATOM 659 C C . SER A 1 92 ? 18.186 3.525 -15.441 1.00 85.25 92 SER A C 1
ATOM 661 O O . SER A 1 92 ? 17.913 3.267 -14.272 1.00 85.25 92 SER A O 1
ATOM 663 N N . LYS A 1 93 ? 17.320 4.138 -16.256 1.00 79.62 93 LYS A N 1
ATOM 664 C CA . LYS A 1 93 ? 15.948 4.451 -15.843 1.00 79.62 93 LYS A CA 1
ATOM 665 C C . LYS A 1 93 ? 15.096 3.194 -15.695 1.00 79.62 93 LYS A C 1
ATOM 667 O O . LYS A 1 93 ? 14.382 3.083 -14.704 1.00 79.62 93 LYS A O 1
ATOM 672 N N . LEU A 1 94 ? 15.218 2.231 -16.613 1.00 76.50 94 LEU A N 1
ATOM 673 C CA . LEU A 1 94 ? 14.517 0.948 -16.493 1.00 76.50 94 LEU A CA 1
ATOM 674 C C . LEU A 1 94 ? 14.922 0.181 -15.229 1.00 76.50 94 LEU A C 1
ATOM 676 O O . LEU A 1 94 ? 14.045 -0.321 -14.526 1.00 76.50 94 LEU A O 1
ATOM 680 N N . ASP A 1 95 ? 16.220 0.139 -14.923 1.00 71.69 95 ASP A N 1
ATOM 681 C CA . ASP A 1 95 ? 16.763 -0.542 -13.741 1.00 71.69 95 ASP A CA 1
ATOM 682 C C . ASP A 1 95 ? 16.207 0.056 -12.436 1.00 71.69 95 ASP A C 1
ATOM 684 O O . ASP A 1 95 ? 15.721 -0.660 -11.563 1.00 71.69 95 ASP A O 1
ATOM 688 N N . VAL A 1 96 ? 16.139 1.390 -12.351 1.00 67.88 96 VAL A N 1
ATOM 689 C CA . VAL A 1 96 ? 15.536 2.098 -11.207 1.00 67.88 96 VAL A CA 1
ATOM 690 C C . VAL A 1 96 ? 14.031 1.825 -11.077 1.00 67.88 96 VAL A C 1
ATOM 692 O O . VAL A 1 96 ? 13.503 1.811 -9.966 1.00 67.88 96 VAL A O 1
ATOM 695 N N . THR A 1 97 ? 13.322 1.595 -12.184 1.00 57.94 97 THR A N 1
ATOM 696 C CA . THR A 1 97 ? 11.861 1.390 -12.173 1.00 57.94 97 THR A CA 1
ATOM 697 C C . THR A 1 97 ? 11.406 -0.055 -11.940 1.00 57.94 97 THR A C 1
ATOM 699 O O . THR A 1 97 ? 10.205 -0.284 -11.804 1.00 57.94 97 THR A O 1
ATOM 702 N N . SER A 1 98 ? 12.307 -1.042 -11.868 1.00 55.94 98 SER A N 1
ATOM 703 C CA . SER A 1 98 ? 11.924 -2.458 -11.962 1.00 55.94 98 SER A CA 1
ATO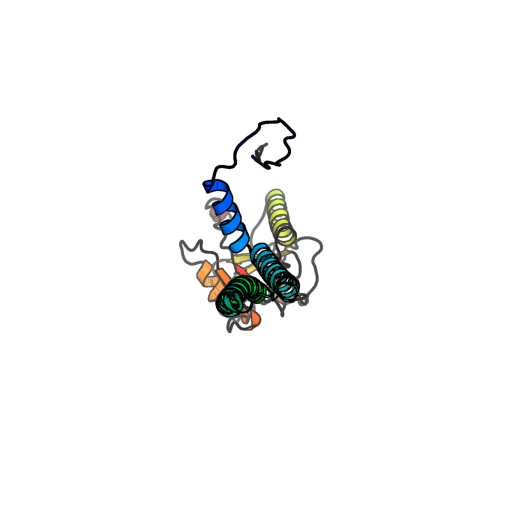M 704 C C . SER A 1 98 ? 12.376 -3.320 -10.776 1.00 55.94 98 SER A C 1
ATOM 706 O O . SER A 1 98 ? 13.237 -4.191 -10.894 1.00 55.94 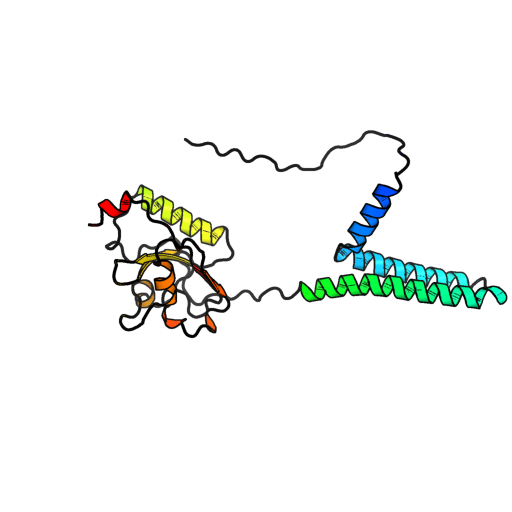98 SER A O 1
ATOM 708 N N . ALA A 1 99 ? 11.649 -3.197 -9.669 1.00 55.06 99 ALA A N 1
ATOM 709 C CA . ALA A 1 99 ? 11.279 -4.357 -8.863 1.00 55.06 99 ALA A CA 1
ATOM 710 C C . ALA A 1 99 ? 9.761 -4.300 -8.657 1.00 55.06 99 ALA A C 1
ATOM 712 O O . ALA A 1 99 ? 9.270 -3.549 -7.816 1.00 55.06 99 ALA A O 1
ATOM 713 N N . LEU A 1 100 ? 9.002 -5.050 -9.465 1.00 56.84 100 LEU A N 1
ATOM 714 C CA . LEU A 1 100 ? 7.585 -5.276 -9.179 1.00 56.84 100 LEU A CA 1
ATOM 715 C C . LEU A 1 100 ? 7.505 -5.896 -7.784 1.00 56.84 100 LEU A C 1
ATOM 717 O O . LEU A 1 100 ? 8.069 -6.966 -7.554 1.00 56.84 100 LEU A O 1
ATOM 721 N N . ALA A 1 101 ? 6.858 -5.195 -6.855 1.00 59.62 101 ALA A N 1
ATOM 722 C CA . ALA A 1 101 ? 6.712 -5.671 -5.491 1.00 59.62 101 ALA A CA 1
ATOM 723 C C . ALA A 1 101 ? 6.022 -7.041 -5.511 1.00 59.62 101 ALA A C 1
ATOM 725 O O . ALA A 1 101 ? 4.955 -7.209 -6.111 1.00 59.62 101 ALA A O 1
ATOM 726 N N . GLU A 1 102 ? 6.659 -8.027 -4.882 1.00 63.88 102 GLU A N 1
ATOM 727 C CA . GLU A 1 102 ? 6.090 -9.358 -4.728 1.00 63.88 102 GLU A CA 1
ATOM 728 C C . GLU A 1 102 ? 4.719 -9.233 -4.054 1.00 63.88 102 GLU A C 1
ATOM 730 O O . GLU A 1 102 ? 4.579 -8.625 -2.991 1.00 63.88 102 GLU A O 1
ATOM 735 N N . THR A 1 103 ? 3.682 -9.762 -4.706 1.00 69.31 103 THR A N 1
ATOM 736 C CA . THR A 1 103 ? 2.322 -9.676 -4.173 1.00 69.31 103 THR A CA 1
ATOM 737 C C . THR A 1 103 ? 2.202 -10.600 -2.970 1.00 69.31 103 THR A C 1
ATOM 739 O O . THR A 1 103 ? 2.188 -11.822 -3.117 1.00 69.31 103 THR A O 1
ATOM 742 N N . VAL A 1 104 ? 2.076 -10.024 -1.776 1.00 79.06 104 VAL A N 1
ATOM 743 C CA . VAL A 1 104 ? 1.875 -10.804 -0.554 1.00 79.06 104 VAL A CA 1
ATOM 744 C C . VAL A 1 104 ? 0.433 -11.282 -0.451 1.00 79.06 104 VAL A C 1
ATOM 746 O O . VAL A 1 104 ? -0.521 -10.503 -0.478 1.00 79.06 104 VAL A O 1
ATOM 749 N N . ILE A 1 105 ? 0.283 -12.595 -0.298 1.00 85.88 105 ILE A N 1
ATOM 750 C CA . ILE A 1 105 ? -0.993 -13.234 0.014 1.00 85.88 105 ILE A CA 1
ATOM 751 C C . ILE A 1 105 ? -1.225 -13.080 1.515 1.00 85.88 105 ILE A C 1
ATOM 753 O O . ILE A 1 105 ? -0.475 -13.639 2.311 1.00 85.88 105 ILE A O 1
ATOM 757 N N . LEU A 1 106 ? -2.243 -12.312 1.908 1.00 86.94 106 LEU A N 1
ATOM 758 C CA . LEU A 1 106 ? -2.568 -12.115 3.321 1.00 86.94 106 LEU A CA 1
ATOM 759 C C . LEU A 1 106 ? -3.061 -13.413 3.978 1.00 86.94 106 LEU A C 1
ATOM 761 O O . LEU A 1 106 ? -3.831 -14.168 3.388 1.00 86.94 106 LEU A O 1
ATOM 765 N N . ASP A 1 107 ? -2.626 -13.629 5.215 1.00 88.44 107 ASP A N 1
ATOM 766 C CA . ASP A 1 107 ? -2.975 -14.773 6.054 1.00 88.44 107 ASP A CA 1
ATOM 767 C C . ASP A 1 107 ? -4.286 -14.498 6.801 1.00 88.44 107 ASP A C 1
ATOM 769 O O . ASP A 1 107 ? -4.323 -13.776 7.802 1.00 88.44 107 ASP A O 1
ATOM 773 N N . GLY A 1 108 ? -5.389 -15.022 6.268 1.00 88.81 108 GLY A N 1
ATOM 774 C CA . GLY A 1 108 ? -6.715 -14.788 6.818 1.00 88.81 108 GLY A CA 1
ATOM 775 C C . GLY A 1 108 ? -7.845 -15.325 5.950 1.00 88.81 108 GLY A C 1
ATOM 776 O O . GLY A 1 108 ? -7.627 -15.994 4.939 1.00 88.81 108 GLY A O 1
ATOM 777 N N . PHE A 1 109 ? -9.076 -15.003 6.341 1.00 88.69 109 PHE A N 1
ATOM 778 C CA . PHE A 1 109 ? -10.275 -15.359 5.585 1.00 88.69 109 PHE A CA 1
ATOM 779 C C . PHE A 1 109 ? -10.837 -14.133 4.879 1.00 88.69 109 PHE A C 1
ATOM 781 O O . PHE A 1 109 ? -10.931 -13.053 5.460 1.00 88.69 109 PHE A O 1
ATOM 788 N N . LYS A 1 110 ? -11.231 -14.302 3.616 1.00 90.75 110 LYS A N 1
ATOM 789 C CA . LYS A 1 110 ? -11.906 -13.251 2.858 1.00 90.75 110 LYS A CA 1
ATOM 790 C C . LYS A 1 110 ? -13.390 -13.231 3.219 1.00 90.75 110 LYS A C 1
ATOM 792 O O . LYS A 1 110 ? -14.105 -14.196 2.953 1.00 90.75 110 LYS A O 1
ATOM 797 N N . LEU A 1 111 ? -13.854 -12.115 3.767 1.00 88.88 111 LEU A N 1
ATOM 798 C CA . LEU A 1 111 ? -15.271 -11.847 3.969 1.00 88.88 111 LEU A CA 1
ATOM 799 C C . LEU A 1 111 ? -15.957 -11.618 2.616 1.00 88.88 111 LEU A C 1
ATOM 801 O O . LEU A 1 111 ? -15.424 -10.941 1.735 1.00 88.88 111 LEU A O 1
ATOM 805 N N . THR A 1 112 ? -17.147 -12.201 2.447 1.00 87.31 112 THR A N 1
ATOM 806 C CA . THR A 1 112 ? -17.953 -12.016 1.223 1.00 87.31 112 THR A CA 1
ATOM 807 C C . THR A 1 112 ? -18.664 -10.664 1.226 1.00 87.31 112 THR A C 1
ATOM 809 O O . THR A 1 112 ? -18.868 -10.072 0.171 1.00 87.31 112 THR A O 1
ATOM 812 N N . GLN A 1 113 ? -19.026 -10.175 2.411 1.00 88.31 113 GLN A N 1
ATOM 813 C CA . GLN A 1 113 ? -19.636 -8.869 2.641 1.00 88.31 113 GLN A CA 1
ATOM 814 C C . GLN A 1 113 ? -19.046 -8.267 3.920 1.00 88.31 113 GLN A C 1
ATOM 816 O O . GLN A 1 113 ? -18.558 -9.031 4.758 1.00 88.31 113 GLN A O 1
ATOM 821 N N . PRO A 1 114 ? -19.081 -6.934 4.085 1.00 89.06 114 PRO A N 1
ATOM 822 C CA . PRO A 1 114 ? -18.666 -6.309 5.332 1.00 89.06 114 PRO A CA 1
ATOM 823 C C . PRO A 1 114 ? -19.455 -6.860 6.532 1.00 89.06 114 PRO A C 1
ATOM 825 O O . PRO A 1 114 ? -20.678 -6.984 6.466 1.00 89.06 114 PRO A O 1
ATOM 828 N N . GLU A 1 115 ? -18.760 -7.195 7.619 1.00 89.31 115 GLU A N 1
ATOM 829 C CA . GLU A 1 115 ? -19.356 -7.726 8.855 1.00 89.31 115 GLU A CA 1
ATOM 830 C C . GLU A 1 115 ? -19.295 -6.658 9.954 1.00 89.31 115 GLU A C 1
ATOM 832 O O . GLU A 1 115 ? -18.247 -6.039 10.167 1.00 89.31 115 GLU A O 1
ATOM 837 N N . VAL A 1 116 ? -20.416 -6.441 10.653 1.00 87.31 116 VAL A N 1
ATOM 838 C CA . VAL A 1 116 ? -20.445 -5.632 11.881 1.00 87.31 116 VAL A CA 1
ATOM 839 C C . VAL A 1 116 ? -20.000 -6.510 13.035 1.00 87.31 116 VAL A C 1
ATOM 841 O O . VAL A 1 116 ? -20.613 -7.539 13.310 1.00 87.31 116 VAL A O 1
ATOM 844 N N . VAL A 1 117 ? -18.948 -6.086 13.720 1.00 84.88 117 VAL A N 1
ATOM 845 C CA . VAL A 1 117 ? -18.325 -6.870 14.786 1.00 84.88 117 VAL A CA 1
ATOM 846 C C . VAL A 1 117 ? -18.737 -6.376 16.170 1.00 84.88 117 VAL A C 1
ATOM 848 O O . VAL A 1 117 ? -18.877 -7.179 17.087 1.00 84.88 117 VAL A O 1
ATOM 851 N N . ASN A 1 118 ? -18.990 -5.073 16.306 1.00 80.25 118 ASN A N 1
ATOM 852 C CA . ASN A 1 118 ? -19.465 -4.451 17.540 1.00 80.25 118 ASN A CA 1
ATOM 853 C C . ASN A 1 118 ? -20.659 -3.528 17.236 1.00 80.25 118 ASN A C 1
ATOM 855 O O . ASN A 1 118 ? -20.454 -2.342 16.966 1.00 80.25 118 ASN A O 1
ATOM 859 N N . PRO A 1 119 ? -21.900 -4.051 17.239 1.00 72.44 119 PRO A N 1
ATOM 860 C CA . PRO A 1 119 ? -23.094 -3.258 16.939 1.00 72.44 119 PRO A CA 1
ATOM 861 C C . PRO A 1 119 ? -23.460 -2.264 18.053 1.00 72.44 119 PRO A C 1
ATOM 863 O O . PRO A 1 119 ? -24.151 -1.287 17.788 1.00 72.44 119 PRO A O 1
ATOM 866 N N . ASP A 1 120 ? -22.974 -2.482 19.275 1.00 69.00 120 ASP A N 1
ATOM 867 C CA . ASP A 1 120 ? -23.416 -1.740 20.463 1.00 69.00 120 ASP A CA 1
ATOM 868 C C . ASP A 1 120 ? -22.748 -0.359 20.625 1.00 69.00 120 ASP A C 1
ATOM 870 O O . ASP A 1 120 ? -23.144 0.423 21.483 1.00 69.00 120 ASP A O 1
ATOM 874 N N . ILE A 1 121 ? -21.714 -0.056 19.830 1.00 68.06 121 ILE A N 1
ATOM 875 C CA . ILE A 1 121 ? -20.867 1.138 20.016 1.00 68.06 121 ILE A CA 1
ATOM 876 C C . ILE A 1 121 ? -21.437 2.357 19.286 1.00 68.06 121 ILE A C 1
ATOM 878 O O . ILE A 1 121 ? -21.346 3.480 19.776 1.00 68.06 121 ILE A O 1
ATOM 882 N N . LEU A 1 122 ? -22.025 2.155 18.106 1.00 67.75 122 LEU A N 1
ATOM 883 C CA . LEU A 1 122 ? -22.690 3.206 17.343 1.00 67.75 122 LEU A CA 1
ATOM 884 C C . LEU A 1 122 ? -23.938 2.635 16.675 1.00 67.75 122 LEU A C 1
ATOM 886 O O . LEU A 1 122 ? -23.858 1.726 15.850 1.00 67.75 122 LEU A O 1
ATOM 890 N N . GLU A 1 123 ? -25.090 3.220 16.993 1.00 69.75 123 GLU A N 1
ATOM 891 C CA . GLU A 1 123 ? -26.343 2.903 16.317 1.00 69.75 123 GLU A CA 1
ATOM 892 C C . GLU A 1 123 ? -26.384 3.584 14.943 1.00 69.75 123 GLU A C 1
ATOM 894 O O . GLU A 1 123 ? -26.566 4.801 14.825 1.00 69.75 123 GLU A O 1
ATOM 899 N N . PHE A 1 124 ? -26.232 2.792 13.883 1.00 71.19 124 PHE A N 1
ATOM 900 C CA . PHE A 1 124 ? -26.462 3.249 12.515 1.00 71.19 124 PHE A CA 1
ATOM 901 C C . PHE A 1 124 ? -27.894 2.968 12.093 1.00 71.19 124 PHE A C 1
ATOM 903 O O . PHE A 1 124 ? -28.445 1.901 12.352 1.00 71.19 124 PHE A O 1
ATOM 910 N N . ASN A 1 125 ? -28.480 3.908 11.357 1.00 79.88 125 ASN A N 1
ATOM 911 C CA . ASN A 1 125 ? -29.686 3.615 10.592 1.00 79.88 125 ASN A CA 1
ATOM 912 C C . ASN A 1 125 ? -29.347 2.664 9.425 1.00 79.88 125 ASN A C 1
ATOM 914 O O . ASN A 1 125 ? -28.248 2.745 8.874 1.00 79.88 125 ASN A O 1
ATOM 918 N N . ASP A 1 126 ? -30.302 1.854 8.964 1.00 80.38 126 ASP A N 1
ATOM 919 C CA . ASP A 1 126 ? -30.123 0.901 7.853 1.00 80.38 126 ASP A CA 1
ATOM 920 C C . ASP A 1 126 ? -29.517 1.556 6.601 1.00 80.38 126 ASP A C 1
ATOM 922 O O . ASP A 1 126 ? -28.667 0.984 5.915 1.00 80.38 126 ASP A O 1
ATOM 926 N N . ALA A 1 127 ? -29.923 2.798 6.315 1.00 83.25 127 ALA A N 1
ATOM 927 C CA . ALA A 1 127 ? -29.379 3.579 5.208 1.00 83.25 127 ALA A CA 1
ATOM 928 C C . ALA A 1 127 ? -27.887 3.917 5.395 1.00 83.25 127 ALA A C 1
ATOM 930 O O . ALA A 1 127 ? -27.119 3.808 4.444 1.00 83.25 127 ALA A O 1
ATOM 931 N N . GLN A 1 128 ? -27.471 4.281 6.612 1.00 83.06 128 GLN A N 1
ATOM 932 C CA . GLN A 1 128 ? -26.079 4.624 6.926 1.00 83.06 128 GLN A CA 1
ATOM 933 C C . GLN A 1 128 ? -25.184 3.385 6.898 1.00 83.06 128 GLN A C 1
ATOM 935 O O . GLN A 1 128 ? -24.099 3.433 6.323 1.00 83.06 128 GLN A O 1
ATOM 940 N N . SER A 1 129 ? -25.657 2.263 7.449 1.00 84.25 129 SER A N 1
ATOM 941 C CA . SER A 1 129 ? -24.947 0.981 7.396 1.00 84.25 129 SER A CA 1
ATOM 942 C C . SER A 1 129 ? -24.666 0.565 5.956 1.00 84.25 129 SER A C 1
ATOM 944 O O . SER A 1 129 ? -23.544 0.190 5.623 1.00 84.25 129 SER A O 1
ATOM 946 N N . ARG A 1 130 ? -25.662 0.703 5.071 1.00 89.31 130 ARG A N 1
ATOM 947 C CA . ARG A 1 130 ? -25.508 0.391 3.647 1.00 89.31 130 ARG A CA 1
ATOM 948 C C . ARG A 1 130 ? -24.461 1.270 2.966 1.00 89.31 130 ARG A C 1
ATOM 950 O O . ARG A 1 130 ? -23.654 0.753 2.197 1.00 89.31 130 ARG A O 1
ATOM 957 N N . ASP A 1 131 ? -24.467 2.570 3.240 1.00 90.62 131 ASP A N 1
ATOM 958 C CA . ASP A 1 131 ? -23.522 3.505 2.625 1.00 90.62 131 ASP A CA 1
ATOM 959 C C . ASP A 1 131 ? -22.084 3.244 3.108 1.00 90.62 131 ASP A C 1
ATOM 961 O O . ASP A 1 131 ? -21.150 3.253 2.305 1.00 90.62 131 ASP A O 1
ATOM 965 N N . ILE A 1 132 ? -21.898 2.924 4.395 1.00 89.69 132 ILE A N 1
ATOM 966 C CA . ILE A 1 132 ? -20.589 2.550 4.955 1.00 89.69 132 ILE A CA 1
ATOM 967 C C . ILE A 1 132 ? -20.100 1.224 4.364 1.00 89.69 132 ILE A C 1
ATOM 969 O O . ILE A 1 132 ? -18.932 1.107 3.990 1.00 89.69 132 ILE A O 1
ATOM 973 N N . PHE A 1 133 ? -20.981 0.229 4.244 1.00 92.50 133 PHE A N 1
ATOM 974 C CA . PHE A 1 133 ? -20.645 -1.061 3.641 1.00 92.50 133 PHE A CA 1
ATOM 975 C C . PHE A 1 133 ? -20.211 -0.893 2.190 1.00 92.50 133 PHE A C 1
ATOM 977 O O . PHE A 1 133 ? -19.169 -1.417 1.794 1.00 92.50 133 PHE A O 1
ATOM 984 N N . TRP A 1 134 ? -20.970 -0.108 1.423 1.00 93.75 134 TRP A N 1
ATOM 985 C CA . TRP A 1 134 ? -20.613 0.240 0.056 1.00 93.75 134 TRP A CA 1
ATOM 986 C C . TRP A 1 134 ? -19.259 0.952 -0.008 1.00 93.75 134 TRP A C 1
ATOM 988 O O . TRP A 1 134 ? -18.441 0.600 -0.853 1.00 93.75 134 TRP A O 1
ATOM 998 N N . ALA A 1 135 ? -18.982 1.904 0.887 1.00 92.62 135 ALA A N 1
ATOM 999 C CA . ALA A 1 135 ? -17.716 2.633 0.901 1.00 92.62 135 ALA A CA 1
ATOM 1000 C C . ALA A 1 135 ? -16.517 1.720 1.212 1.00 92.62 135 ALA A C 1
ATOM 1002 O O . ALA A 1 135 ? -15.506 1.762 0.507 1.00 92.62 135 ALA A O 1
ATOM 1003 N N . LEU A 1 136 ? -16.628 0.857 2.227 1.00 92.19 136 LEU A N 1
ATOM 1004 C CA . LEU A 1 136 ? -15.569 -0.089 2.596 1.00 92.19 136 LEU A CA 1
ATOM 1005 C C . LEU A 1 136 ? -15.314 -1.114 1.491 1.00 92.19 136 LEU A C 1
ATOM 1007 O O . LEU A 1 136 ? -14.162 -1.407 1.177 1.00 92.19 136 LEU A O 1
ATOM 1011 N N . GLN A 1 137 ? -16.375 -1.646 0.886 1.00 93.19 137 GLN A N 1
ATOM 1012 C CA . GLN A 1 137 ? -16.256 -2.579 -0.229 1.00 93.19 137 GLN A CA 1
ATOM 1013 C C . GLN A 1 137 ? -15.669 -1.899 -1.471 1.00 93.19 137 GLN A C 1
ATOM 1015 O O . GLN A 1 137 ? -14.730 -2.412 -2.068 1.00 93.19 137 GLN A O 1
ATOM 1020 N N . SER A 1 138 ? -16.139 -0.699 -1.811 1.00 93.50 138 SER A N 1
ATOM 1021 C CA . SER A 1 138 ? -15.584 0.079 -2.924 1.00 93.50 138 SER A CA 1
ATOM 1022 C C . SER A 1 138 ? -14.102 0.380 -2.709 1.00 93.50 138 SER A C 1
ATOM 1024 O O . SER A 1 138 ? -13.335 0.383 -3.662 1.00 93.50 138 SER A O 1
ATOM 1026 N N . THR A 1 139 ? -13.670 0.585 -1.462 1.00 92.19 139 THR A N 1
ATOM 1027 C CA . THR A 1 139 ? -12.257 0.819 -1.136 1.00 92.19 139 THR A CA 1
ATOM 1028 C C . THR A 1 139 ? -11.400 -0.416 -1.416 1.00 92.19 139 THR A C 1
ATOM 1030 O O . THR A 1 139 ? -10.338 -0.288 -2.020 1.00 92.19 139 THR A O 1
ATOM 1033 N N . THR A 1 140 ? -11.846 -1.614 -1.031 1.00 91.81 140 THR A N 1
ATOM 1034 C CA . THR A 1 140 ? -11.092 -2.857 -1.287 1.00 91.81 140 THR A CA 1
ATOM 1035 C C . THR A 1 140 ? -11.171 -3.325 -2.742 1.00 91.81 140 THR A C 1
ATOM 1037 O O . THR A 1 140 ? -10.296 -4.057 -3.200 1.00 91.81 140 THR A O 1
ATOM 1040 N N . GLU A 1 141 ? -12.195 -2.901 -3.486 1.00 91.00 141 GLU A N 1
ATOM 1041 C CA . GLU A 1 141 ? -12.342 -3.191 -4.917 1.00 91.00 141 GLU A CA 1
ATOM 1042 C C . GLU A 1 141 ? -11.587 -2.195 -5.811 1.00 91.00 141 GLU A C 1
ATOM 1044 O O . GLU A 1 141 ? -11.024 -2.595 -6.829 1.00 91.00 141 GLU A O 1
ATOM 1049 N N . ALA A 1 142 ? -11.551 -0.911 -5.443 1.00 92.19 142 ALA A N 1
ATOM 1050 C CA . ALA A 1 142 ? -10.933 0.148 -6.243 1.00 92.19 142 ALA A CA 1
ATOM 1051 C C . ALA A 1 142 ? -9.452 0.396 -5.917 1.00 92.19 142 ALA A C 1
ATOM 1053 O O . ALA A 1 142 ? -8.776 1.105 -6.664 1.00 92.19 142 ALA A O 1
ATOM 1054 N N . THR A 1 143 ? -8.936 -0.152 -4.813 1.00 90.00 143 THR A N 1
ATOM 1055 C CA . THR A 1 143 ? -7.539 0.034 -4.393 1.00 90.00 143 THR A CA 1
ATOM 1056 C C . THR A 1 143 ? -6.807 -1.304 -4.248 1.00 90.00 143 THR A C 1
ATOM 1058 O O . THR A 1 143 ? -7.440 -2.357 -4.159 1.00 90.00 143 THR A O 1
ATOM 1061 N N . PRO A 1 144 ? -5.462 -1.305 -4.189 1.00 87.75 144 PRO A N 1
ATOM 1062 C CA . PRO A 1 144 ? -4.696 -2.515 -3.887 1.00 87.75 144 PRO A CA 1
ATOM 1063 C C . PRO A 1 144 ? -4.968 -3.101 -2.490 1.00 87.75 144 PRO A C 1
ATOM 1065 O O . PRO A 1 144 ? -4.620 -4.261 -2.245 1.00 87.75 144 PRO A O 1
ATOM 1068 N N . ALA A 1 145 ? -5.588 -2.333 -1.584 1.00 90.25 145 ALA A N 1
ATOM 1069 C CA . ALA A 1 145 ? -5.848 -2.750 -0.214 1.00 90.25 145 ALA A CA 1
ATOM 1070 C C . ALA A 1 145 ? -6.775 -3.972 -0.171 1.00 90.25 145 ALA A C 1
ATOM 1072 O O . ALA A 1 145 ? -7.881 -3.975 -0.707 1.00 90.25 145 ALA A O 1
ATOM 1073 N N . LYS A 1 146 ? -6.332 -5.028 0.514 1.00 91.94 146 LYS A N 1
ATOM 1074 C CA . LYS A 1 146 ? -7.109 -6.268 0.667 1.00 91.94 146 LYS A CA 1
ATOM 1075 C C . LYS A 1 146 ? -8.005 -6.284 1.902 1.00 91.94 146 LYS A C 1
ATOM 1077 O O . LYS A 1 146 ? -8.852 -7.167 2.010 1.00 91.94 146 LYS A O 1
ATOM 1082 N N . THR A 1 147 ? -7.828 -5.322 2.799 1.00 92.38 147 THR A N 1
ATOM 1083 C CA . THR A 1 147 ? -8.525 -5.229 4.081 1.00 92.38 147 THR A CA 1
ATOM 1084 C C . THR A 1 147 ? -8.894 -3.772 4.326 1.00 92.38 147 THR A C 1
ATOM 1086 O O . THR A 1 147 ? -8.044 -2.896 4.187 1.00 92.38 147 THR A O 1
ATOM 1089 N N . ALA A 1 148 ? -10.147 -3.512 4.693 1.00 93.56 148 ALA A N 1
ATOM 1090 C CA . ALA A 1 148 ? -10.624 -2.194 5.097 1.00 93.56 148 ALA A CA 1
ATOM 1091 C C . ALA A 1 148 ? -11.417 -2.320 6.396 1.00 93.56 148 ALA A C 1
ATOM 1093 O O . ALA A 1 148 ? -12.251 -3.215 6.538 1.00 93.56 148 ALA A O 1
ATOM 1094 N N . ILE A 1 149 ? -11.130 -1.444 7.357 1.00 92.50 149 ILE A N 1
ATOM 1095 C CA . ILE A 1 149 ? -11.651 -1.547 8.720 1.00 92.50 149 ILE A CA 1
ATOM 1096 C C . ILE A 1 149 ? -12.088 -0.170 9.187 1.00 92.50 149 ILE A C 1
ATOM 1098 O O . ILE A 1 149 ? -11.326 0.792 9.095 1.00 92.50 149 ILE A O 1
ATOM 1102 N N . LEU A 1 150 ? -13.306 -0.092 9.713 1.00 91.62 150 LEU A N 1
ATOM 1103 C CA . LEU A 1 150 ? -13.791 1.090 10.403 1.00 91.62 150 LEU A CA 1
ATOM 1104 C C . LEU A 1 150 ? -13.550 0.929 11.903 1.00 91.62 150 LEU A C 1
ATOM 1106 O O . LEU A 1 150 ? -14.101 0.027 12.537 1.00 91.62 150 LEU A O 1
ATOM 1110 N N . MET A 1 151 ? -12.722 1.816 12.446 1.00 88.50 151 MET A N 1
ATOM 1111 C CA . MET A 1 151 ? -12.373 1.883 13.862 1.00 88.50 151 MET A CA 1
ATOM 1112 C C . MET A 1 151 ? -13.132 3.025 14.536 1.00 88.50 151 MET A C 1
ATOM 1114 O O . MET A 1 151 ? -13.259 4.109 13.966 1.00 88.50 151 MET A O 1
ATOM 1118 N N . VAL A 1 152 ? -13.586 2.799 15.766 1.00 87.00 152 VAL A N 1
ATOM 1119 C CA . VAL A 1 152 ? -14.259 3.803 16.598 1.00 87.00 152 VAL A CA 1
ATOM 1120 C C . VAL A 1 152 ? -13.544 3.929 17.934 1.00 87.00 152 VAL A C 1
ATOM 1122 O O . VAL A 1 152 ? -13.040 2.946 18.481 1.00 87.00 152 VAL A O 1
ATOM 1125 N N . HIS A 1 153 ? -13.496 5.154 18.451 1.00 84.75 153 HIS A N 1
ATOM 1126 C CA . HIS A 1 153 ? -12.939 5.461 19.758 1.00 84.75 153 HIS A CA 1
ATOM 1127 C C . HIS A 1 153 ? -14.048 5.882 20.730 1.00 84.75 153 HIS A C 1
ATOM 1129 O O . HIS A 1 153 ? -14.625 6.958 20.579 1.00 84.75 153 HIS A O 1
ATOM 1135 N N . ASP A 1 154 ? -14.306 5.058 21.746 1.00 77.00 154 ASP A N 1
ATOM 1136 C CA . ASP A 1 154 ? -15.347 5.266 22.772 1.00 77.00 154 ASP A CA 1
ATOM 1137 C C . ASP A 1 154 ? -14.836 6.110 23.963 1.00 77.00 154 ASP A C 1
ATOM 1139 O O . ASP A 1 154 ? -15.006 5.790 25.135 1.00 77.00 154 ASP A O 1
ATOM 1143 N N . GLY A 1 155 ? -14.047 7.149 23.683 1.00 74.50 155 GLY A N 1
ATOM 1144 C CA . GLY A 1 155 ? -13.457 8.035 24.701 1.00 74.50 155 GLY A CA 1
ATOM 1145 C C . GLY A 1 155 ? -12.316 7.437 25.541 1.00 74.50 155 GLY A C 1
ATOM 1146 O O . GLY A 1 155 ? -11.425 8.183 25.937 1.00 74.50 155 GLY A O 1
ATOM 1147 N N . ASN A 1 156 ? -12.287 6.118 25.752 1.00 74.69 156 ASN A N 1
ATOM 1148 C CA . ASN A 1 156 ? -11.247 5.425 26.521 1.00 74.69 156 ASN A CA 1
ATOM 1149 C C . ASN A 1 156 ? -10.436 4.403 25.715 1.00 74.69 156 ASN A C 1
ATOM 1151 O O . ASN A 1 156 ? -9.310 4.090 26.107 1.00 74.69 156 ASN A O 1
ATOM 1155 N N . ARG A 1 157 ? -11.017 3.796 24.671 1.00 81.81 157 ARG A N 1
ATOM 1156 C CA . ARG A 1 157 ? -10.384 2.707 23.909 1.00 81.81 157 ARG A CA 1
ATOM 1157 C C . ARG A 1 157 ? -10.814 2.716 22.448 1.00 81.81 157 ARG A C 1
ATOM 1159 O O . ARG A 1 157 ? -11.954 3.045 22.122 1.00 81.81 157 ARG A O 1
ATOM 1166 N N . TRP A 1 158 ? -9.898 2.287 21.585 1.00 85.38 158 TRP A N 1
ATOM 1167 C CA . TRP A 1 158 ? -10.185 1.959 20.193 1.00 85.38 158 TRP A CA 1
ATOM 1168 C C . TRP A 1 158 ? -10.847 0.592 20.077 1.00 85.38 158 TRP A C 1
ATOM 1170 O O . TRP A 1 158 ? -10.486 -0.349 20.784 1.00 85.38 158 TRP A O 1
ATOM 1180 N N . SER A 1 159 ? -11.788 0.479 19.148 1.00 86.25 159 SER A N 1
ATOM 1181 C CA . SER A 1 159 ? -12.481 -0.767 18.845 1.00 86.25 159 SER A CA 1
ATOM 1182 C C . SER A 1 159 ? -12.790 -0.869 17.345 1.00 86.25 159 SER A C 1
ATOM 1184 O O . SER A 1 159 ? -13.190 0.123 16.728 1.00 86.25 159 SER A O 1
ATOM 1186 N N . PRO A 1 160 ? -12.579 -2.042 16.727 1.00 89.12 160 PRO A N 1
ATOM 1187 C CA . PRO A 1 160 ? -13.034 -2.314 15.369 1.00 89.12 160 PRO A CA 1
ATOM 1188 C C . PRO A 1 160 ? -14.554 -2.464 15.358 1.00 89.12 160 PRO A C 1
ATOM 1190 O O . PRO A 1 160 ? -15.128 -3.151 16.198 1.00 89.12 160 PRO A O 1
ATOM 1193 N N . MET A 1 161 ? -15.216 -1.825 14.403 1.00 88.00 161 MET A N 1
ATOM 1194 C CA . MET A 1 161 ? -16.674 -1.822 14.325 1.00 88.00 161 MET A CA 1
ATOM 1195 C C . MET A 1 161 ? -17.178 -2.569 13.097 1.00 88.00 161 MET A C 1
ATOM 1197 O O . MET A 1 161 ? -18.065 -3.412 13.214 1.00 88.00 161 MET A O 1
ATOM 1201 N N . ILE A 1 162 ? -16.592 -2.288 11.930 1.00 90.50 162 ILE A N 1
ATOM 1202 C CA . ILE A 1 162 ? -16.933 -2.952 10.668 1.00 90.50 162 ILE A CA 1
ATOM 1203 C C . ILE A 1 162 ? -15.646 -3.417 9.999 1.00 90.50 162 ILE A C 1
ATOM 1205 O O . ILE A 1 162 ? -14.697 -2.641 9.865 1.00 90.50 162 ILE A O 1
ATOM 1209 N N . LEU A 1 163 ? -15.633 -4.672 9.559 1.00 92.00 163 LEU A N 1
ATOM 1210 C CA . LEU A 1 163 ? -14.525 -5.281 8.829 1.00 92.00 163 LEU A CA 1
ATOM 1211 C C . LEU A 1 163 ? -14.946 -5.596 7.394 1.00 92.00 163 LEU A C 1
ATOM 1213 O O . LEU A 1 163 ? -16.070 -6.029 7.155 1.00 92.00 163 LEU A O 1
ATOM 1217 N N . SER A 1 164 ? -14.036 -5.420 6.439 1.00 93.31 164 SER A N 1
ATOM 1218 C CA . SER A 1 164 ? -14.234 -5.756 5.028 1.00 93.31 164 SER A CA 1
ATOM 1219 C C . SER A 1 164 ? -12.949 -6.323 4.420 1.00 93.31 164 SER A C 1
ATOM 1221 O O . SER A 1 164 ? -11.843 -5.887 4.747 1.00 93.31 164 SER A O 1
ATOM 1223 N N . GLY A 1 165 ? -13.088 -7.285 3.504 1.00 92.94 165 GLY A N 1
ATOM 1224 C CA . GLY A 1 165 ? -11.958 -7.920 2.825 1.00 92.94 165 GLY A CA 1
ATOM 1225 C C . GLY A 1 165 ? -11.352 -9.082 3.615 1.00 92.94 165 GLY A C 1
ATOM 1226 O O . GLY A 1 165 ? -12.082 -9.942 4.101 1.00 92.94 165 GLY A O 1
ATOM 1227 N N . ILE A 1 166 ? -10.021 -9.164 3.682 1.00 92.81 166 ILE A N 1
ATOM 1228 C CA . ILE A 1 166 ? -9.302 -10.257 4.354 1.00 92.81 166 ILE A CA 1
ATOM 1229 C C . ILE A 1 166 ? -9.103 -9.921 5.833 1.00 92.81 166 ILE A C 1
ATOM 1231 O O . ILE A 1 166 ? -8.482 -8.915 6.163 1.00 92.81 166 ILE A O 1
ATOM 1235 N N . VAL A 1 167 ? -9.593 -10.776 6.726 1.00 92.50 167 VAL A N 1
ATOM 1236 C CA . VAL A 1 167 ? -9.520 -10.580 8.182 1.00 92.50 167 VAL A CA 1
ATOM 1237 C C . VAL A 1 167 ? -8.730 -11.701 8.866 1.00 92.50 167 VAL A C 1
ATOM 1239 O O . VAL A 1 167 ? -8.645 -12.802 8.312 1.00 92.50 167 VAL A O 1
ATOM 1242 N N . PRO A 1 168 ? -8.165 -11.461 10.067 1.00 90.88 168 PRO A N 1
ATOM 1243 C CA . PRO A 1 168 ? -7.463 -12.486 10.838 1.00 90.88 168 PRO A CA 1
ATOM 1244 C C . PRO A 1 168 ? -8.325 -13.728 11.088 1.00 90.88 168 PRO A C 1
ATOM 1246 O O . PRO A 1 168 ? -9.533 -13.595 11.281 1.00 90.88 168 PRO A O 1
ATOM 1249 N N . PRO A 1 169 ? -7.735 -14.930 11.168 1.00 86.88 169 PRO A N 1
ATOM 1250 C CA . PRO A 1 169 ? -8.495 -16.150 11.421 1.00 86.88 169 PRO A CA 1
ATOM 1251 C C . PRO A 1 169 ? -9.084 -16.222 12.839 1.00 86.88 169 PRO A C 1
ATOM 1253 O O . PRO A 1 169 ? -10.098 -16.883 13.055 1.00 86.88 169 PRO A O 1
ATOM 1256 N N . GLN A 1 170 ? -8.483 -15.537 13.815 1.00 87.12 170 GLN A N 1
ATOM 1257 C CA . GLN A 1 170 ? -8.971 -15.503 15.192 1.00 87.12 170 GLN A CA 1
ATOM 1258 C C . GLN A 1 170 ? -10.034 -14.413 15.380 1.00 87.12 170 GLN A C 1
ATOM 1260 O O . GLN A 1 170 ? -9.735 -13.222 15.300 1.00 87.12 170 GLN A O 1
ATOM 1265 N N . ARG A 1 171 ? -11.265 -14.816 15.719 1.00 82.75 171 ARG A N 1
ATOM 1266 C CA . ARG A 1 171 ? -12.397 -13.893 15.925 1.00 82.75 171 ARG A CA 1
ATOM 1267 C C . ARG A 1 171 ? -12.206 -12.934 17.102 1.00 82.75 171 ARG A C 1
ATOM 1269 O O . ARG A 1 171 ? -12.670 -11.806 17.057 1.00 82.75 171 ARG A O 1
ATOM 1276 N N . GLU A 1 172 ? -11.484 -13.349 18.137 1.00 82.94 172 GLU A N 1
ATOM 1277 C CA . GLU A 1 172 ? -11.181 -12.494 19.295 1.00 82.94 172 GLU A CA 1
ATOM 1278 C C . GLU A 1 172 ? -10.356 -11.262 18.903 1.00 82.94 172 GLU A C 1
ATOM 1280 O O . GLU A 1 172 ? -10.565 -10.171 19.426 1.00 82.94 172 GLU A O 1
ATOM 1285 N N . LEU A 1 173 ? -9.450 -11.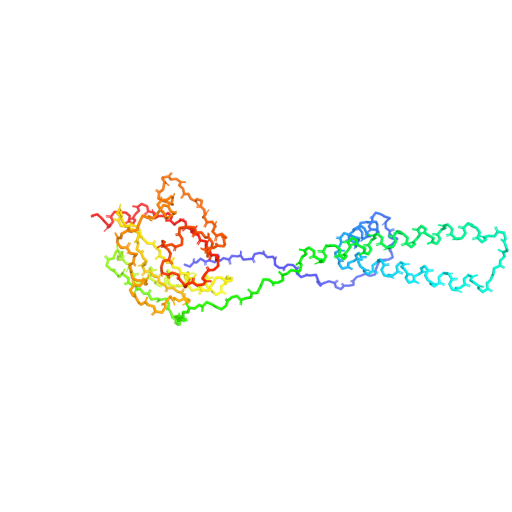420 17.934 1.00 82.00 173 LEU A N 1
ATOM 1286 C CA . LEU A 1 173 ? -8.614 -10.325 17.444 1.00 82.00 173 LEU A CA 1
ATOM 1287 C C . LEU A 1 173 ? -9.390 -9.353 16.548 1.00 82.00 173 LEU A C 1
ATOM 1289 O O . LEU A 1 173 ? -8.959 -8.217 16.369 1.00 82.00 173 LEU A O 1
ATOM 1293 N N . GLN A 1 174 ? -10.518 -9.805 15.990 1.00 82.69 174 GLN A N 1
ATOM 1294 C CA . GLN A 1 174 ? -11.414 -9.011 15.154 1.00 82.69 174 GLN A CA 1
ATOM 1295 C C . GLN A 1 174 ? -12.322 -8.097 15.974 1.00 82.69 174 GLN A C 1
ATOM 1297 O O . GLN A 1 174 ? -12.731 -7.064 15.459 1.00 82.69 174 GLN A O 1
ATOM 1302 N N . THR A 1 175 ? -12.669 -8.479 17.208 1.00 79.31 175 THR A N 1
ATOM 1303 C CA . THR A 1 175 ? -13.663 -7.774 18.032 1.00 79.31 175 THR A CA 1
ATOM 1304 C C . THR A 1 175 ? -13.038 -6.770 18.984 1.00 79.31 175 THR A C 1
ATOM 1306 O O . THR A 1 175 ? -13.611 -5.705 19.203 1.00 79.31 175 THR A O 1
ATOM 1309 N N . GLN A 1 176 ? -11.884 -7.076 19.577 1.00 73.19 176 GLN A N 1
ATOM 1310 C CA . GLN A 1 176 ? -11.309 -6.235 20.623 1.00 73.19 176 GLN A CA 1
ATOM 1311 C C . GLN A 1 176 ? -9.791 -6.146 20.517 1.00 73.19 176 GLN A C 1
ATOM 1313 O O . GLN A 1 176 ? -9.098 -7.104 20.171 1.00 73.19 176 GLN A O 1
ATOM 1318 N N . LEU A 1 177 ? -9.265 -4.970 20.867 1.00 77.31 177 LEU A N 1
ATOM 1319 C CA . LEU A 1 177 ? -7.835 -4.804 21.084 1.00 77.31 177 LEU A CA 1
ATOM 1320 C C . LEU A 1 177 ? -7.453 -5.449 22.426 1.00 77.31 177 LEU A C 1
ATOM 1322 O O . LEU A 1 177 ? -8.229 -5.385 23.384 1.00 77.31 177 LEU A O 1
ATOM 1326 N N . PRO A 1 178 ? -6.249 -6.037 22.547 1.00 69.38 178 PRO A N 1
ATOM 1327 C CA . PRO A 1 178 ? -5.794 -6.609 23.807 1.00 69.38 178 PRO A CA 1
ATOM 1328 C C . PRO A 1 178 ? -5.816 -5.563 24.942 1.00 69.38 178 PRO A C 1
ATOM 1330 O O . PRO A 1 178 ? -5.172 -4.520 24.814 1.00 69.38 178 PRO A O 1
ATOM 1333 N N . PRO A 1 179 ? -6.467 -5.840 26.089 1.00 59.81 179 PRO A N 1
ATOM 1334 C CA . PRO A 1 179 ? -6.779 -4.843 27.125 1.00 59.81 179 PRO A CA 1
ATOM 1335 C C . PRO A 1 179 ? -5.563 -4.268 27.873 1.00 59.81 179 PRO A C 1
ATOM 1337 O O . PRO A 1 179 ? -5.717 -3.348 28.670 1.00 59.81 179 PRO A O 1
ATOM 1340 N N . SER A 1 180 ? -4.364 -4.807 27.639 1.00 60.12 180 SER A N 1
ATOM 1341 C CA . SER A 1 180 ? -3.120 -4.437 28.328 1.00 60.12 180 SER A CA 1
ATOM 1342 C C . SER A 1 180 ? -2.169 -3.584 27.474 1.00 60.12 180 SER A C 1
ATOM 1344 O O . SER A 1 180 ? -1.031 -3.358 27.890 1.00 60.12 180 SER A O 1
ATOM 1346 N N . ARG A 1 181 ? -2.563 -3.163 26.264 1.00 64.38 181 ARG A N 1
ATOM 1347 C CA . ARG A 1 181 ? -1.647 -2.529 25.301 1.00 64.38 181 ARG A CA 1
ATOM 1348 C C . ARG A 1 181 ? -2.020 -1.071 25.040 1.00 64.38 181 ARG A C 1
ATOM 1350 O O . ARG A 1 181 ? -3.147 -0.780 24.668 1.00 64.38 181 ARG A O 1
ATOM 1357 N N . SER A 1 182 ? -1.051 -0.178 25.248 1.00 71.75 182 SER A N 1
ATOM 1358 C CA . SER A 1 182 ? -1.126 1.237 24.857 1.00 71.75 182 SER A CA 1
ATOM 1359 C C . SER A 1 182 ? -1.223 1.358 23.332 1.00 71.75 182 SER A C 1
ATOM 1361 O O . SER A 1 182 ? -0.572 0.573 22.638 1.00 71.75 182 SER A O 1
ATOM 1363 N N . THR A 1 183 ? -2.005 2.320 22.826 1.00 81.00 183 THR A N 1
ATOM 1364 C CA . THR A 1 183 ? -2.253 2.550 21.389 1.00 81.00 183 THR A CA 1
ATOM 1365 C C . THR A 1 183 ? -1.694 3.888 20.882 1.00 81.00 183 THR A C 1
ATOM 1367 O O . THR A 1 183 ? -2.436 4.694 20.317 1.00 81.00 183 THR A O 1
ATOM 1370 N N . PRO A 1 184 ? -0.388 4.181 21.052 1.00 82.12 184 PRO A N 1
ATOM 1371 C CA . PRO A 1 184 ? 0.181 5.492 20.736 1.00 82.12 184 PRO A CA 1
ATOM 1372 C C . PRO A 1 184 ? 0.026 5.913 19.268 1.00 82.12 184 PRO A C 1
ATOM 1374 O O . PRO A 1 184 ? 0.055 7.113 18.981 1.00 82.12 184 PRO A O 1
ATOM 1377 N N . ILE A 1 185 ? -0.098 4.968 18.328 1.00 83.50 185 ILE A N 1
ATOM 1378 C CA . ILE A 1 185 ? -0.267 5.291 16.908 1.00 83.50 185 ILE A CA 1
ATOM 1379 C C . ILE A 1 185 ? -1.700 5.751 16.641 1.00 83.50 185 ILE A C 1
ATOM 1381 O O . ILE A 1 185 ? -1.895 6.794 16.014 1.00 83.50 185 ILE A O 1
ATOM 1385 N N . LEU A 1 186 ? -2.688 5.008 17.143 1.00 84.75 186 LEU A N 1
ATOM 1386 C CA . LEU A 1 186 ? -4.099 5.361 16.985 1.00 84.75 186 LEU A CA 1
ATOM 1387 C C . LEU A 1 186 ? -4.452 6.617 17.794 1.00 84.75 186 LEU A C 1
ATOM 1389 O O . LEU A 1 186 ? -5.131 7.504 17.287 1.00 84.75 186 LEU A O 1
ATOM 1393 N N . ASP A 1 187 ? -3.922 6.759 19.008 1.00 85.75 187 ASP A N 1
ATOM 1394 C CA . ASP A 1 187 ? -4.199 7.903 19.887 1.00 85.75 187 ASP A CA 1
ATOM 1395 C C . ASP A 1 187 ? -3.702 9.224 19.288 1.00 85.75 187 ASP A C 1
ATOM 1397 O O . ASP A 1 187 ? -4.314 10.276 19.479 1.00 85.75 187 ASP A O 1
ATOM 1401 N N . ARG A 1 188 ? -2.637 9.187 18.475 1.00 83.75 188 ARG A N 1
ATOM 1402 C CA . ARG A 1 188 ? -2.165 10.363 17.730 1.00 83.75 188 ARG A CA 1
ATOM 1403 C C . ARG A 1 188 ? -3.221 10.898 16.754 1.00 83.75 188 ARG A C 1
ATOM 1405 O O . ARG A 1 188 ? -3.216 12.095 16.464 1.00 83.75 188 ARG A O 1
ATOM 1412 N N . LEU A 1 189 ? -4.121 10.050 16.254 1.00 82.88 189 LEU A N 1
ATOM 1413 C CA . LEU A 1 189 ? -5.213 10.455 15.360 1.00 82.88 189 LEU A CA 1
ATOM 1414 C C . LEU A 1 189 ? -6.349 11.172 16.101 1.00 82.88 189 LEU A C 1
ATOM 1416 O O . LEU A 1 189 ? -7.130 11.869 15.462 1.00 82.88 189 LEU A O 1
ATOM 1420 N N . LEU A 1 190 ? -6.428 11.048 17.431 1.00 80.38 190 LEU A N 1
ATOM 1421 C CA . LEU A 1 190 ? -7.418 11.755 18.255 1.00 80.38 190 LEU A CA 1
ATOM 1422 C C . LEU A 1 190 ? -7.025 13.200 18.562 1.00 80.38 190 LEU A C 1
ATOM 1424 O O . LEU A 1 190 ? -7.859 13.959 19.055 1.00 80.38 190 LEU A O 1
ATOM 1428 N N . ALA A 1 191 ? -5.769 13.583 18.311 1.00 77.62 191 ALA A N 1
ATOM 1429 C CA . ALA A 1 191 ? -5.298 14.934 18.581 1.00 77.62 191 ALA A CA 1
ATOM 1430 C C . ALA A 1 191 ? -6.169 15.964 17.840 1.00 77.62 191 ALA A C 1
ATOM 1432 O O . ALA A 1 191 ? -6.392 15.851 16.633 1.00 77.62 191 ALA A O 1
ATOM 1433 N N . GLU A 1 192 ? -6.673 16.966 18.568 1.00 65.50 192 GLU A N 1
ATOM 1434 C CA . GLU A 1 192 ? -7.583 17.969 18.012 1.00 65.50 192 GLU A CA 1
ATOM 1435 C C . GLU A 1 192 ? -6.978 18.646 16.772 1.00 65.50 192 GLU A C 1
ATOM 1437 O O . GLU A 1 192 ? -5.854 19.148 16.792 1.00 65.50 192 GLU A O 1
ATOM 1442 N N . GLY A 1 193 ? -7.729 18.636 15.667 1.00 65.44 193 GLY A N 1
ATOM 1443 C CA . GLY A 1 193 ? -7.296 19.201 14.386 1.00 65.44 193 GLY A CA 1
ATOM 1444 C C . GLY A 1 193 ? -6.419 18.279 13.531 1.00 65.44 193 GLY A C 1
ATOM 1445 O O . GLY A 1 193 ? -6.039 18.671 12.424 1.00 65.44 193 GLY A O 1
ATOM 1446 N N . ASN A 1 194 ? -6.124 17.055 13.980 1.00 72.81 194 ASN A N 1
ATOM 1447 C CA . ASN A 1 194 ? -5.390 16.087 13.176 1.00 72.81 194 ASN A CA 1
ATOM 1448 C C . ASN A 1 194 ? -6.296 15.447 12.112 1.00 72.81 194 ASN A C 1
ATOM 1450 O O . ASN A 1 194 ? -6.966 14.445 12.336 1.00 72.81 194 ASN A O 1
ATOM 1454 N N . THR A 1 195 ? -6.308 16.055 10.930 1.00 73.25 195 THR A N 1
ATOM 1455 C CA . THR A 1 195 ? -6.936 15.509 9.714 1.00 73.25 195 THR A CA 1
ATOM 1456 C C . THR A 1 195 ? -5.930 14.790 8.820 1.00 73.25 195 THR A C 1
ATOM 1458 O O . THR A 1 195 ? -6.286 14.368 7.724 1.00 73.25 195 THR A O 1
ATOM 1461 N N . LYS A 1 196 ? -4.674 14.661 9.268 1.00 82.31 196 LYS A N 1
ATOM 1462 C CA . LYS A 1 196 ? -3.611 14.077 8.459 1.00 82.31 196 LYS A CA 1
ATOM 1463 C C . LYS A 1 196 ? -3.737 12.564 8.450 1.00 82.31 196 LYS A C 1
ATOM 1465 O O . LYS A 1 196 ? -3.779 11.922 9.500 1.00 82.31 196 LYS A O 1
ATOM 1470 N N . GLU A 1 197 ? -3.735 12.010 7.252 1.00 88.75 197 GLU A N 1
ATOM 1471 C CA . GLU A 1 197 ? -3.537 10.595 7.024 1.00 88.75 197 GLU A CA 1
ATOM 1472 C C . GLU A 1 197 ? -2.198 10.130 7.614 1.00 88.75 197 GLU A C 1
ATOM 1474 O O . GLU A 1 197 ? -1.186 10.837 7.582 1.00 88.75 197 GLU A O 1
ATOM 1479 N N . SER A 1 198 ? -2.186 8.922 8.174 1.00 88.44 198 SER A N 1
ATOM 1480 C CA . SER A 1 198 ? -0.962 8.281 8.643 1.00 88.44 198 SER A CA 1
ATOM 1481 C C . SER A 1 198 ? -0.695 7.053 7.795 1.00 88.44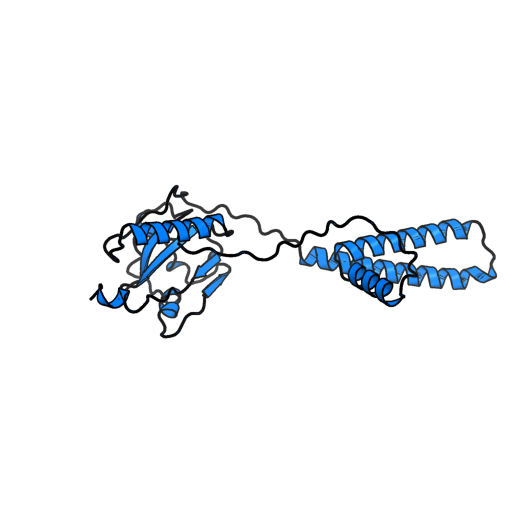 198 SER A C 1
ATOM 1483 O O . SER A 1 198 ? -1.464 6.095 7.804 1.00 88.44 198 SER A O 1
ATOM 1485 N N . TYR A 1 199 ? 0.399 7.098 7.043 1.00 89.75 199 TYR A N 1
ATOM 1486 C CA . TYR A 1 199 ? 0.881 5.967 6.269 1.00 89.7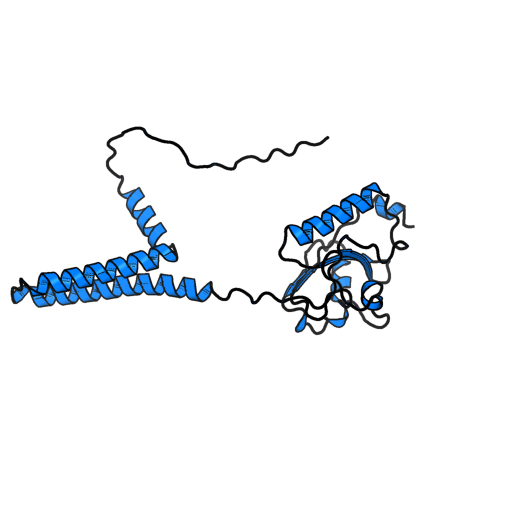5 199 TYR A CA 1
ATOM 1487 C C . TYR A 1 199 ? 1.973 5.235 7.048 1.00 89.75 199 TYR A C 1
ATOM 1489 O O . TYR A 1 199 ? 2.954 5.844 7.480 1.00 89.75 199 TYR A O 1
ATOM 1497 N N . LEU A 1 200 ? 1.789 3.930 7.236 1.00 88.75 200 LEU A N 1
ATOM 1498 C CA . LEU A 1 200 ? 2.705 3.054 7.954 1.00 88.75 200 LEU A CA 1
ATOM 1499 C C . LEU A 1 200 ? 3.329 2.058 6.973 1.00 88.75 200 LEU A C 1
ATOM 1501 O O . LEU A 1 200 ? 2.777 0.969 6.781 1.00 88.75 200 LEU A O 1
ATOM 1505 N N . PRO A 1 201 ? 4.471 2.406 6.353 1.00 82.94 201 PRO A N 1
ATOM 1506 C CA . PRO A 1 201 ? 5.213 1.453 5.547 1.00 82.94 201 PRO A CA 1
ATOM 1507 C C . PRO A 1 201 ? 5.838 0.390 6.454 1.00 82.94 201 PRO A C 1
ATOM 1509 O O . PRO A 1 201 ? 6.302 0.684 7.559 1.00 82.94 201 PRO A O 1
ATOM 1512 N N . THR A 1 202 ? 5.885 -0.849 5.972 1.00 83.38 202 THR A N 1
ATOM 1513 C CA . THR A 1 202 ? 6.594 -1.954 6.634 1.00 83.38 202 THR A CA 1
ATOM 1514 C C . THR A 1 202 ? 6.098 -2.211 8.062 1.00 83.38 202 THR A C 1
ATOM 1516 O O . THR A 1 202 ? 6.866 -2.286 9.024 1.00 83.38 202 THR A O 1
ATOM 1519 N N . LEU A 1 203 ? 4.788 -2.407 8.203 1.00 83.06 203 LEU A N 1
ATOM 1520 C CA . LEU A 1 203 ? 4.102 -2.663 9.469 1.00 83.06 203 LEU A CA 1
ATOM 1521 C C . LEU A 1 203 ? 4.674 -3.868 10.235 1.00 83.06 203 LEU A C 1
ATOM 1523 O O . LEU A 1 203 ? 4.642 -3.902 11.463 1.00 83.06 203 LEU A O 1
ATOM 1527 N N . GLN A 1 204 ? 5.273 -4.827 9.525 1.00 78.69 204 GLN A N 1
ATOM 1528 C CA . GLN A 1 204 ? 5.959 -5.974 10.126 1.00 78.69 204 GLN A CA 1
ATOM 1529 C C . GLN A 1 204 ? 7.210 -5.599 10.935 1.00 78.69 204 GLN A C 1
ATOM 1531 O O . GLN A 1 204 ? 7.535 -6.300 11.891 1.00 78.69 204 GLN A O 1
ATOM 1536 N N . ALA A 1 205 ? 7.897 -4.514 10.572 1.00 78.06 205 ALA A N 1
ATOM 1537 C CA . ALA A 1 205 ? 9.106 -4.044 11.246 1.00 78.06 205 ALA A CA 1
ATOM 1538 C C . ALA A 1 205 ? 8.811 -3.006 12.343 1.00 78.06 205 ALA A C 1
ATOM 1540 O O . ALA A 1 205 ? 9.720 -2.603 13.070 1.00 78.06 205 ALA A O 1
ATOM 1541 N N . LEU A 1 206 ? 7.555 -2.557 12.472 1.00 76.19 206 LEU A N 1
ATOM 1542 C CA . LEU A 1 206 ? 7.185 -1.551 13.458 1.00 76.19 206 LEU A CA 1
ATOM 1543 C C . LEU A 1 206 ? 7.146 -2.156 14.871 1.00 76.19 206 LEU A C 1
ATOM 1545 O O . LEU A 1 206 ? 6.383 -3.095 15.116 1.00 76.19 206 LEU A O 1
ATOM 1549 N N . PRO A 1 207 ? 7.859 -1.564 15.851 1.00 57.47 207 PRO A N 1
ATOM 1550 C CA . PRO A 1 207 ? 7.801 -2.003 17.247 1.00 57.47 207 PRO A CA 1
ATOM 1551 C C . PRO A 1 207 ? 6.396 -1.855 17.876 1.00 57.47 207 PRO A C 1
ATOM 1553 O O . PRO A 1 207 ? 6.136 -2.437 18.925 1.00 57.47 207 PRO A O 1
ATOM 1556 N N . GLY A 1 208 ? 5.477 -1.129 17.218 1.00 61.22 208 GLY A N 1
ATOM 1557 C CA . GLY A 1 208 ? 4.064 -0.944 17.588 1.00 61.22 208 GLY A CA 1
ATOM 1558 C C . GLY A 1 208 ? 3.055 -1.857 16.868 1.00 61.22 208 GLY A C 1
ATOM 1559 O O . GLY A 1 208 ? 1.853 -1.650 17.006 1.00 61.22 208 GLY A O 1
ATOM 1560 N N . LYS A 1 209 ? 3.492 -2.895 16.129 1.00 66.12 209 LYS A N 1
ATOM 1561 C CA . LYS A 1 209 ? 2.596 -3.872 15.455 1.00 66.12 209 LYS A CA 1
ATOM 1562 C C . LYS A 1 209 ? 1.508 -4.447 16.377 1.00 66.12 209 LYS A C 1
ATOM 1564 O O . LYS A 1 209 ? 0.449 -4.875 15.928 1.00 66.12 209 LYS A O 1
ATOM 1569 N N . VAL A 1 210 ? 1.771 -4.448 17.679 1.00 67.38 210 VAL A N 1
ATOM 1570 C CA . VAL A 1 210 ? 0.900 -4.985 18.724 1.00 67.38 210 VAL A CA 1
ATOM 1571 C C . VAL A 1 210 ? -0.472 -4.301 18.838 1.00 67.38 210 VAL A C 1
ATOM 1573 O O . VAL A 1 210 ? -1.343 -4.884 19.487 1.00 67.38 210 VAL A O 1
ATOM 1576 N N . GLU A 1 211 ? -0.654 -3.125 18.223 1.00 81.00 211 GLU A N 1
ATOM 1577 C CA . GLU A 1 211 ? -1.906 -2.346 18.170 1.00 81.00 211 GLU A CA 1
ATOM 1578 C C . GLU A 1 211 ? -2.860 -2.805 17.047 1.00 81.00 211 GLU A C 1
ATOM 1580 O O . GLU A 1 211 ? -4.063 -2.566 17.120 1.00 81.00 211 GLU A O 1
ATOM 1585 N N . PHE A 1 212 ? -2.345 -3.492 16.022 1.00 86.75 212 PHE A N 1
ATOM 1586 C CA . PHE A 1 212 ? -3.072 -3.838 14.793 1.00 86.75 212 PHE A CA 1
ATOM 1587 C C . PHE A 1 212 ? -3.493 -5.310 14.744 1.00 86.75 212 PHE A C 1
ATOM 1589 O O . PHE A 1 212 ? -3.363 -5.976 13.719 1.00 86.75 212 PHE A O 1
ATOM 1596 N N . THR A 1 213 ? -3.979 -5.854 15.859 1.00 86.88 213 THR A N 1
ATOM 1597 C CA . THR A 1 213 ? -4.340 -7.282 15.948 1.00 86.88 213 THR A CA 1
ATOM 1598 C C . THR A 1 213 ? -5.498 -7.681 15.037 1.00 86.88 213 THR A C 1
ATOM 1600 O O . THR A 1 213 ? -5.595 -8.838 14.647 1.00 86.88 213 THR A O 1
ATOM 1603 N N . TYR A 1 214 ? -6.348 -6.721 14.684 1.00 87.50 214 TYR A N 1
ATOM 1604 C CA . TYR A 1 214 ? -7.482 -6.876 13.776 1.00 87.50 214 TYR A CA 1
ATOM 1605 C C . TYR A 1 214 ? -7.080 -6.914 12.289 1.00 87.50 214 TYR A C 1
ATOM 1607 O O . TYR A 1 214 ? -7.933 -7.151 11.436 1.00 87.50 214 TYR A O 1
ATOM 1615 N N . LEU A 1 215 ? -5.799 -6.693 11.959 1.00 90.69 215 LEU A N 1
ATOM 1616 C CA . LEU A 1 215 ? -5.247 -6.880 10.615 1.00 90.69 215 LEU A CA 1
ATOM 1617 C C . LEU A 1 215 ? -4.559 -8.250 10.496 1.00 90.69 215 LEU A C 1
ATOM 1619 O O . LEU A 1 215 ? -3.994 -8.736 11.480 1.00 90.69 215 LEU A O 1
ATOM 1623 N N . PRO A 1 216 ? -4.555 -8.878 9.303 1.00 90.06 216 PRO A N 1
ATOM 1624 C CA . PRO A 1 216 ? -3.804 -10.106 9.051 1.00 90.06 216 PRO A CA 1
ATOM 1625 C C . PRO A 1 216 ? -2.348 -10.033 9.530 1.00 90.06 216 PRO A C 1
ATOM 1627 O O . PRO A 1 216 ? -1.685 -8.997 9.419 1.00 90.06 216 PRO A O 1
ATOM 1630 N N . SER A 1 217 ? -1.827 -11.150 10.039 1.00 87.00 217 SER A N 1
ATOM 1631 C CA . SER A 1 217 ? -0.526 -11.213 10.725 1.00 87.00 217 SER A CA 1
ATOM 1632 C C . SER A 1 217 ? 0.654 -10.772 9.845 1.00 87.00 217 SER A C 1
ATOM 1634 O O . SER A 1 217 ? 1.646 -10.232 10.347 1.00 87.00 217 SER A O 1
ATOM 1636 N N . ASN A 1 218 ? 0.534 -10.971 8.535 1.00 88.50 218 ASN A N 1
ATOM 1637 C CA . ASN A 1 218 ? 1.524 -10.657 7.514 1.00 88.50 218 ASN A CA 1
ATOM 1638 C C . ASN A 1 218 ? 1.221 -9.362 6.738 1.00 88.50 218 ASN A C 1
ATOM 1640 O O . ASN A 1 218 ? 1.847 -9.119 5.706 1.00 88.50 218 ASN A O 1
ATOM 1644 N N . THR A 1 219 ? 0.325 -8.508 7.240 1.00 89.88 219 THR A N 1
ATOM 1645 C CA . THR A 1 219 ? 0.059 -7.183 6.657 1.00 89.88 219 THR A CA 1
ATOM 1646 C C . THR A 1 219 ? 1.352 -6.370 6.545 1.00 89.88 219 THR A C 1
ATOM 1648 O O . THR A 1 219 ? 2.090 -6.223 7.523 1.00 89.88 219 THR A O 1
ATOM 1651 N N . GLN A 1 220 ? 1.646 -5.871 5.342 1.00 89.06 220 GLN A N 1
ATOM 1652 C CA . GLN A 1 220 ? 2.887 -5.149 5.043 1.00 89.06 220 GLN A CA 1
ATOM 1653 C C . GLN A 1 220 ? 2.779 -3.649 5.293 1.00 89.06 220 GLN A C 1
ATOM 1655 O O . GLN A 1 220 ? 3.746 -3.036 5.730 1.00 89.06 220 GLN A O 1
ATOM 1660 N N . GLU A 1 221 ? 1.618 -3.065 5.030 1.00 90.31 221 GLU A N 1
ATOM 1661 C CA . GLU A 1 221 ? 1.388 -1.627 5.095 1.00 90.31 221 GLU A CA 1
ATOM 1662 C C . GLU A 1 221 ? -0.026 -1.342 5.589 1.00 90.31 221 GLU A C 1
ATOM 1664 O O . GLU A 1 221 ? -0.939 -2.152 5.414 1.00 90.31 221 GLU A O 1
ATOM 1669 N N . ALA A 1 222 ? -0.199 -0.188 6.226 1.00 90.75 222 ALA A N 1
ATOM 1670 C CA . ALA A 1 222 ? -1.508 0.308 6.613 1.00 90.75 222 ALA A CA 1
ATOM 1671 C C . ALA A 1 222 ? -1.600 1.809 6.355 1.00 90.75 222 ALA A C 1
ATOM 1673 O O . ALA A 1 222 ? -0.663 2.565 6.618 1.00 90.75 222 ALA A O 1
ATOM 1674 N N . LEU A 1 223 ? -2.763 2.231 5.868 1.00 92.19 223 LEU A N 1
ATOM 1675 C CA . LEU A 1 223 ? -3.139 3.629 5.740 1.00 92.19 223 LEU A CA 1
ATOM 1676 C C . LEU A 1 223 ? -4.250 3.915 6.747 1.00 92.19 223 LEU A C 1
ATOM 1678 O O . LEU A 1 223 ? -5.297 3.271 6.723 1.00 92.19 223 LEU A O 1
ATOM 1682 N N . LEU A 1 224 ? -4.017 4.881 7.628 1.00 91.44 224 LEU A N 1
ATOM 1683 C CA . LEU A 1 224 ? -4.979 5.321 8.623 1.00 91.44 224 LEU A CA 1
ATOM 1684 C C . LEU A 1 224 ? -5.547 6.670 8.199 1.00 91.44 224 LEU A C 1
ATOM 1686 O O . LEU A 1 224 ? -4.800 7.631 8.005 1.00 91.44 224 LEU A O 1
ATOM 1690 N N . LEU A 1 225 ? -6.869 6.731 8.074 1.00 90.62 225 LEU A N 1
ATOM 1691 C CA . LEU A 1 225 ? -7.596 7.917 7.638 1.00 90.62 225 LEU A CA 1
ATOM 1692 C C . LEU A 1 225 ? -8.486 8.412 8.786 1.00 90.62 225 LEU A C 1
ATOM 1694 O O . LEU A 1 225 ? -9.434 7.711 9.151 1.00 90.62 225 LEU A O 1
ATOM 1698 N N . PRO A 1 226 ? -8.208 9.586 9.381 1.00 88.44 226 PRO A N 1
ATOM 1699 C CA . PRO A 1 226 ? -9.090 10.158 10.388 1.00 88.44 226 PRO A CA 1
ATOM 1700 C C . PRO A 1 226 ? -10.387 10.641 9.726 1.00 88.44 226 PRO A C 1
ATOM 1702 O O . PRO A 1 226 ? -10.368 11.476 8.822 1.00 88.44 226 PRO A O 1
ATOM 1705 N N . ILE A 1 227 ? -11.528 10.127 10.187 1.00 83.31 227 ILE A N 1
ATOM 1706 C CA . ILE A 1 227 ? -12.849 10.537 9.698 1.00 83.31 227 ILE A CA 1
ATOM 1707 C C . ILE A 1 227 ? -13.450 11.516 10.715 1.00 83.31 227 ILE A C 1
ATOM 1709 O O . ILE A 1 227 ? -13.798 11.102 11.824 1.00 83.31 227 ILE A O 1
ATOM 1713 N N . PRO A 1 228 ? -13.587 12.813 10.384 1.00 72.19 228 PRO A N 1
ATOM 1714 C CA . PRO A 1 228 ? -14.223 13.761 11.283 1.00 72.19 228 PRO A CA 1
ATOM 1715 C C . PRO A 1 228 ? -15.713 13.434 11.389 1.00 72.19 228 PRO A C 1
ATOM 1717 O O . PRO A 1 228 ? -16.464 13.521 10.419 1.00 72.19 228 PRO A O 1
ATOM 1720 N N . ILE A 1 229 ? -16.160 13.083 12.591 1.00 68.62 229 ILE A N 1
ATOM 1721 C CA . ILE A 1 229 ? -17.584 12.901 12.864 1.00 68.62 229 ILE A CA 1
ATOM 1722 C C . ILE A 1 229 ? -18.222 14.291 12.941 1.00 68.62 229 ILE A C 1
ATOM 1724 O O . ILE A 1 229 ? -17.890 15.094 13.820 1.00 68.62 229 ILE A O 1
ATOM 1728 N N . SER A 1 230 ? -19.138 14.591 12.016 1.00 58.19 230 SER A N 1
ATOM 1729 C CA . SER A 1 230 ? -19.912 15.836 12.036 1.00 58.19 230 SER A CA 1
ATOM 1730 C C . SER A 1 230 ? -20.659 15.976 13.367 1.00 58.19 230 SER A C 1
ATOM 1732 O O . SER A 1 230 ? -21.262 15.012 13.840 1.00 58.19 230 SER A O 1
ATOM 1734 N N . ALA A 1 231 ? -20.654 17.178 13.953 1.00 48.75 231 ALA A N 1
ATOM 1735 C CA . ALA A 1 231 ? -21.170 17.467 15.298 1.00 48.75 231 ALA A CA 1
ATOM 1736 C C . ALA A 1 231 ? -22.636 17.048 15.559 1.00 48.75 231 ALA A C 1
ATOM 1738 O O . ALA A 1 231 ? -23.029 16.925 16.717 1.00 48.75 231 ALA A O 1
ATOM 1739 N N . ASP A 1 232 ? -23.428 16.790 14.516 1.00 46.47 232 ASP A N 1
ATOM 1740 C CA . ASP A 1 232 ? -24.800 16.278 14.635 1.00 46.47 232 ASP A CA 1
ATOM 1741 C C . ASP A 1 232 ? -24.875 14.825 15.137 1.00 46.47 232 ASP A C 1
ATOM 1743 O O . ASP A 1 232 ? -25.823 14.462 15.829 1.00 46.47 232 ASP A O 1
ATOM 1747 N N . LEU A 1 233 ? -23.854 14.001 14.874 1.00 47.91 233 LEU A N 1
ATOM 1748 C CA . LEU A 1 233 ? -23.768 12.625 15.387 1.00 47.91 233 LEU A CA 1
ATOM 1749 C C . LEU A 1 233 ? -23.269 12.570 16.838 1.00 47.91 233 LEU A C 1
ATOM 1751 O O . LEU A 1 233 ? -23.651 11.670 17.580 1.00 47.91 233 LEU A O 1
ATOM 1755 N N . LYS A 1 234 ? -22.492 13.569 17.288 1.00 43.34 234 LYS A N 1
ATOM 1756 C CA . LYS A 1 234 ? -22.023 13.659 18.685 1.00 43.34 234 LYS A CA 1
ATOM 1757 C C . LYS A 1 234 ? -23.165 13.835 19.692 1.00 43.34 234 LYS A C 1
ATOM 1759 O O . LYS A 1 234 ? -23.010 13.455 20.843 1.00 43.34 234 LYS A O 1
ATOM 1764 N N . ARG A 1 235 ? -24.304 14.406 19.280 1.00 38.09 235 ARG A N 1
ATOM 1765 C CA . ARG A 1 235 ? -25.451 14.667 20.171 1.00 38.09 235 ARG A CA 1
ATOM 1766 C C . ARG A 1 235 ? -26.329 13.449 20.462 1.00 38.09 235 ARG A C 1
ATOM 1768 O O . ARG A 1 235 ? -27.155 13.540 21.359 1.00 38.09 235 ARG A O 1
ATOM 1775 N N . LYS A 1 236 ? -26.186 12.351 19.715 1.00 36.81 236 LYS A N 1
ATOM 1776 C CA . LYS A 1 236 ? -26.958 11.116 19.941 1.00 36.81 236 LYS A CA 1
ATOM 1777 C C . LYS A 1 236 ? -26.234 10.072 20.796 1.00 36.81 236 LYS A C 1
ATOM 1779 O O . LYS A 1 236 ? -26.875 9.120 21.212 1.00 36.81 236 LYS A O 1
ATOM 1784 N N . ALA A 1 237 ? -24.937 10.251 21.038 1.00 38.47 237 ALA A N 1
ATOM 1785 C CA . ALA A 1 237 ? -24.092 9.316 21.782 1.00 38.47 237 ALA A CA 1
ATOM 1786 C C . ALA A 1 237 ? -23.764 9.799 23.214 1.00 38.47 237 ALA A C 1
ATOM 1788 O O . ALA A 1 237 ? -22.791 9.337 23.803 1.00 38.47 237 ALA A O 1
ATOM 1789 N N . VAL A 1 238 ? -24.539 10.753 23.752 1.00 34.16 238 VAL A N 1
ATOM 1790 C CA . VAL A 1 238 ? -24.455 11.240 25.144 1.00 34.16 238 VAL A CA 1
ATOM 1791 C C . VAL A 1 238 ? -25.792 11.026 25.831 1.00 34.16 238 VAL A C 1
ATOM 1793 O O . VAL A 1 238 ? -26.814 11.386 25.203 1.00 34.16 238 VAL A O 1
#

Radius of gyration: 30.61 Å; chains: 1; bounding box: 76×40×79 Å

pLDDT: mean 76.19, std 17.68, range [29.11, 94.38]

InterPro domains:
  IPR021325 Cofactor assembly of complex C subunit B, CCB2/CCB4 [PF11152] (43-227)
  IPR044705 COFACTOR ASSEMBLY OF COMPLEX C SUBUNIT B CCB4 [PTHR34943] (43-227)

Foldseek 3Di:
DDDDDDDDDDDDDDDDDDDPDDDDPVVVVVVLVVLLVDLVSLQVQLVVLLVVLVVVVVVAVVPDDPVCVVVNVVVSVVSNVVSVVSNVVSVVVVVVVDDPPDDDDFAFDADPFKDFQDCPQAPDDPVRVVVVRVVQACPCVVDVDQKDWDWDDSPPDIFTTIIHGGWHHDSVLQTDQDPPDDDVPVVVLVPPPNQDKDKDAQLVPDPRVSRPSGGGPPDGIDIDGRDDDPVVRVVVND

Secondary structure (DSSP, 8-state):
------------------------HHHHHHHHHHHHHSHHHHHHHHHHHHHHHHHHHHHHTTS--TTTHHHHHHHHHHHHHHHHHHHHHHHHHHHHH--PPP----SSEE-SS-EES-TTS----HHHHHHHHHHHHHHHHHSS-SEEEEEEE-SS-EEEEEEEEEE-S-HHHHH---TT---HHHHGGGSTT----EEETTGGG-TTGGG-TTS-TT---EEE---PPPHHHHTS--

Organism: NCBI:txid49252